Protein AF-A0A7J6RM55-F1 (afdb_monomer_lite)

Secondary structure (DSSP, 8-state):
-HHHHHHHHHHHHHHHHHHHTT--PPP-GGGEEEEEEE--SSS----EEEEPEEETTEEE-GGGSSS---SEEEEEEEE--TT-SSPEEEEEEEESS-GGG-HHHHHHHHHHHHHHHHHT--EEEEE------S--------TTHHHHHHHHHHHHHHS-EEEEE-TTEEEHHHHHHHHHSS-EEE-S-TT-EEE---SS--S--

Organism: Perkinsus olseni (NCBI:txid32597)

Radius of gyration: 17.34 Å; chains: 1; bounding box: 46×38×48 Å

pLDDT: mean 75.82, std 16.75, range [30.86, 96.75]

Sequence (205 aa):
MEEVNRALLALRAAVAAQWHKGAEKSFDESYLMVEELSFPTTTSNEVLSKRVQYTEGSYILANQTSSPFSGLALFQVTARLPKTVEPVSFYMSMESRSLDTSRTRQINLCQLLQRAHERKIPFINVVLGSSVIGPQRTRRSSGITAPFLAAATDAAKCVPTMSLIAGTGARGSNALLCGALRRVVLLDAPGCTYSVESSSRIAEG

Structure (mmCIF, N/CA/C/O backbone):
data_AF-A0A7J6RM55-F1
#
_entry.id   AF-A0A7J6RM55-F1
#
loop_
_atom_site.group_PDB
_atom_site.id
_atom_site.type_symbol
_atom_site.label_atom_id
_atom_site.label_alt_id
_atom_site.label_comp_id
_atom_site.label_asym_id
_atom_site.label_entity_id
_atom_site.label_seq_id
_atom_site.pdbx_PDB_ins_code
_atom_site.Cartn_x
_atom_site.Cartn_y
_atom_site.Cartn_z
_atom_site.occupancy
_atom_site.B_iso_or_equiv
_atom_site.auth_seq_id
_atom_site.auth_comp_id
_atom_site.auth_asym_id
_atom_site.auth_atom_id
_atom_site.pdbx_PDB_model_num
ATOM 1 N N . MET A 1 1 ? -2.284 13.025 -6.190 1.00 66.88 1 MET A N 1
ATOM 2 C CA . MET A 1 1 ? -2.650 13.554 -4.857 1.00 66.88 1 MET A CA 1
ATOM 3 C C . MET A 1 1 ? -4.077 13.193 -4.512 1.00 66.88 1 MET A C 1
ATOM 5 O O . MET A 1 1 ? -4.278 12.542 -3.500 1.00 66.88 1 MET A O 1
ATOM 9 N N . GLU A 1 2 ? -5.041 13.529 -5.368 1.00 77.50 2 GLU A N 1
ATOM 10 C CA . GLU A 1 2 ? -6.451 13.202 -5.133 1.00 77.50 2 GLU A CA 1
ATOM 11 C C . GLU A 1 2 ? -6.706 11.696 -4.945 1.00 77.50 2 GLU A C 1
ATOM 13 O O . GLU A 1 2 ? -7.375 11.314 -3.996 1.00 77.50 2 GLU A O 1
ATOM 18 N N . GLU A 1 3 ? -6.107 10.832 -5.773 1.00 77.62 3 GLU A N 1
ATOM 19 C CA . GLU A 1 3 ? -6.289 9.373 -5.668 1.00 77.62 3 GLU A CA 1
ATOM 20 C C . GLU A 1 3 ? -5.722 8.790 -4.364 1.00 77.62 3 GLU A C 1
ATOM 22 O O . GLU A 1 3 ? -6.358 7.950 -3.736 1.00 77.62 3 GLU A O 1
ATOM 27 N N . VAL A 1 4 ? -4.553 9.276 -3.924 1.00 83.06 4 VAL A N 1
ATOM 28 C CA . VAL A 1 4 ? -3.942 8.888 -2.641 1.00 83.06 4 VAL A CA 1
ATOM 29 C C . VAL A 1 4 ? -4.840 9.323 -1.484 1.00 83.06 4 VAL A C 1
ATOM 31 O O . VAL A 1 4 ? -5.146 8.519 -0.609 1.00 83.06 4 VAL A O 1
ATOM 34 N N . ASN A 1 5 ? -5.324 10.569 -1.507 1.00 84.75 5 ASN A N 1
ATOM 35 C CA . ASN A 1 5 ? -6.265 11.066 -0.505 1.00 84.75 5 ASN A CA 1
ATOM 36 C C . ASN A 1 5 ? -7.554 10.232 -0.489 1.00 84.75 5 ASN A C 1
ATOM 38 O O . ASN A 1 5 ? -7.994 9.795 0.568 1.00 84.75 5 ASN A O 1
ATOM 42 N N . ARG A 1 6 ? -8.123 9.937 -1.662 1.00 82.25 6 ARG A N 1
ATOM 43 C CA . ARG A 1 6 ? -9.331 9.117 -1.808 1.00 82.25 6 ARG A CA 1
ATOM 44 C C . ARG A 1 6 ? -9.134 7.708 -1.247 1.00 82.25 6 ARG A C 1
ATOM 46 O O . ARG A 1 6 ? -10.008 7.215 -0.542 1.00 82.25 6 ARG A O 1
ATOM 53 N N . ALA A 1 7 ? -7.987 7.083 -1.506 1.00 84.44 7 ALA A N 1
ATOM 54 C CA . ALA A 1 7 ? -7.654 5.772 -0.958 1.00 84.44 7 ALA A CA 1
ATOM 55 C C . ALA A 1 7 ? -7.507 5.805 0.574 1.00 84.44 7 ALA A C 1
ATOM 57 O O . ALA A 1 7 ? -8.036 4.929 1.259 1.00 84.44 7 ALA A O 1
ATOM 58 N N . LEU A 1 8 ? -6.857 6.833 1.132 1.00 88.62 8 LEU A N 1
ATOM 59 C CA . LEU A 1 8 ? -6.756 7.014 2.585 1.00 88.62 8 LEU A CA 1
ATOM 60 C C . LEU A 1 8 ? -8.124 7.278 3.234 1.00 88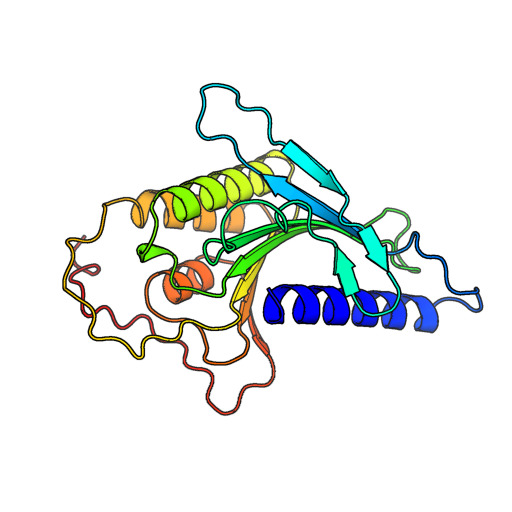.62 8 LEU A C 1
ATOM 62 O O . LEU A 1 8 ? -8.408 6.735 4.301 1.00 88.62 8 LEU A O 1
ATOM 66 N N . LEU A 1 9 ? -8.995 8.057 2.588 1.00 89.06 9 LEU A N 1
ATOM 67 C CA . LEU A 1 9 ? -10.374 8.276 3.039 1.00 89.06 9 LEU A CA 1
ATOM 68 C C . LEU A 1 9 ? -11.190 6.982 3.011 1.00 89.06 9 LEU A C 1
ATOM 70 O O . LEU A 1 9 ? -11.900 6.693 3.973 1.00 89.06 9 LEU A O 1
ATOM 74 N N . ALA A 1 10 ? -11.055 6.175 1.957 1.00 87.88 10 ALA A N 1
ATOM 75 C CA . ALA A 1 10 ? -11.707 4.872 1.867 1.00 87.88 10 ALA A CA 1
ATOM 76 C C . ALA A 1 10 ? -11.224 3.921 2.974 1.00 87.88 10 ALA A C 1
ATOM 78 O O . ALA A 1 10 ? -12.038 3.256 3.614 1.00 87.88 10 ALA A O 1
ATOM 79 N N . LEU A 1 11 ? -9.919 3.907 3.263 1.00 89.50 11 LEU A N 1
ATOM 80 C CA . LEU A 1 11 ? -9.353 3.150 4.379 1.00 89.50 11 LEU A CA 1
ATOM 81 C C . LEU A 1 11 ? -9.916 3.628 5.724 1.00 89.50 11 LEU A C 1
ATOM 83 O O . LEU A 1 11 ? -10.350 2.807 6.533 1.00 89.50 11 LEU A O 1
ATOM 87 N N . ARG A 1 12 ? -9.963 4.945 5.953 1.00 88.50 12 ARG A N 1
ATOM 88 C CA . ARG A 1 12 ? -10.555 5.535 7.163 1.00 88.50 12 ARG A CA 1
ATOM 89 C C . ARG A 1 12 ? -12.014 5.124 7.328 1.00 88.50 12 ARG A C 1
ATOM 91 O O . ARG A 1 12 ? -12.383 4.651 8.399 1.00 88.50 12 ARG A O 1
ATOM 98 N N . ALA A 1 13 ? -12.815 5.243 6.273 1.00 87.50 13 ALA A N 1
ATOM 99 C CA . ALA A 1 13 ? -14.220 4.852 6.274 1.00 87.50 13 ALA A CA 1
ATOM 100 C C . ALA A 1 13 ? -14.401 3.349 6.539 1.00 87.50 13 ALA A C 1
ATOM 102 O O . ALA A 1 13 ? -15.275 2.962 7.313 1.00 87.50 13 ALA A O 1
ATOM 103 N N . ALA A 1 14 ? -13.551 2.496 5.960 1.00 87.62 14 ALA A N 1
ATOM 104 C CA . ALA A 1 14 ? -13.589 1.056 6.194 1.00 87.62 14 ALA A CA 1
ATOM 105 C C . ALA A 1 14 ? -13.271 0.702 7.656 1.00 87.62 14 ALA A C 1
ATOM 107 O O . ALA A 1 14 ? -13.984 -0.101 8.260 1.00 87.62 14 ALA A O 1
ATOM 108 N N . VAL A 1 15 ? -12.246 1.324 8.249 1.00 87.94 15 VAL A N 1
ATOM 109 C CA . VAL A 1 15 ? -11.903 1.125 9.667 1.00 87.94 15 VAL A CA 1
ATOM 110 C C . VAL A 1 15 ? -13.017 1.655 10.572 1.00 87.94 15 VAL A C 1
ATOM 112 O O . VAL A 1 15 ? -13.430 0.950 11.491 1.00 87.94 15 VAL A O 1
ATOM 115 N N . ALA A 1 16 ? -13.578 2.829 10.271 1.00 83.75 16 ALA A N 1
ATOM 116 C CA . ALA A 1 16 ? -14.723 3.381 10.996 1.00 83.75 16 ALA A CA 1
ATOM 117 C C . ALA A 1 16 ? -15.945 2.449 10.934 1.00 83.75 16 ALA A C 1
ATOM 119 O O . ALA A 1 16 ? -16.579 2.187 11.952 1.00 83.75 16 ALA A O 1
ATOM 120 N N . ALA A 1 17 ? -16.247 1.870 9.768 1.00 84.06 17 ALA A N 1
ATOM 121 C CA . ALA A 1 17 ? -17.344 0.916 9.615 1.00 84.06 17 ALA A CA 1
ATOM 122 C C . ALA A 1 17 ? -17.131 -0.359 10.449 1.00 84.06 17 ALA A C 1
ATOM 124 O O . ALA A 1 17 ? -18.087 -0.893 11.013 1.00 84.06 17 ALA A O 1
ATOM 125 N N . GLN A 1 18 ? -15.890 -0.845 10.564 1.00 83.00 18 GLN A N 1
ATOM 126 C CA . GLN A 1 18 ? -15.566 -1.946 11.480 1.00 83.00 18 GLN A CA 1
ATOM 127 C C . GLN A 1 18 ? -15.696 -1.521 12.946 1.00 83.00 18 GLN A C 1
ATOM 129 O O . GLN A 1 18 ? -16.107 -2.332 13.774 1.00 83.00 18 GLN A O 1
ATOM 134 N N . TRP A 1 19 ? -15.392 -0.259 13.256 1.00 77.06 19 TRP A N 1
ATOM 135 C CA . TRP A 1 19 ? -15.532 0.300 14.595 1.00 77.06 19 TRP A CA 1
ATOM 136 C C . TRP A 1 19 ? -16.995 0.368 15.049 1.00 77.06 19 TRP A C 1
ATOM 138 O O . TRP A 1 19 ? -17.352 -0.175 16.096 1.00 77.06 19 TRP A O 1
ATOM 148 N N . HIS A 1 20 ? -17.867 0.932 14.212 1.00 72.38 20 HIS A N 1
ATOM 149 C CA . HIS A 1 20 ? -19.297 1.083 14.497 1.00 72.38 20 HIS A CA 1
ATOM 150 C C . HIS A 1 20 ? -20.053 -0.246 14.593 1.00 72.38 20 HIS A C 1
ATOM 152 O O . HIS A 1 20 ? -21.015 -0.348 15.346 1.00 72.38 20 HIS A O 1
ATOM 158 N N . LYS A 1 21 ? -19.608 -1.296 13.890 1.00 70.00 21 LYS A N 1
ATOM 159 C CA . LYS A 1 21 ? -20.200 -2.641 1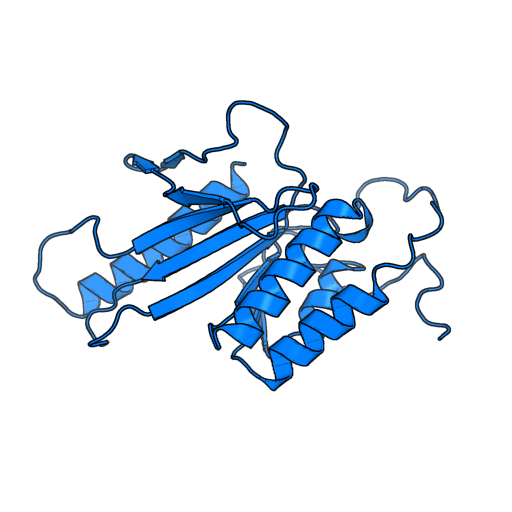4.023 1.00 70.00 21 LYS A CA 1
ATOM 160 C C . LYS A 1 21 ? -19.957 -3.285 15.392 1.00 70.00 21 LYS A C 1
ATOM 162 O O . LYS A 1 21 ? -20.612 -4.275 15.702 1.00 70.00 21 LYS A O 1
ATOM 167 N N . GLY A 1 22 ? -18.984 -2.792 16.163 1.00 60.66 22 GLY A N 1
ATOM 168 C CA . GLY A 1 22 ? -18.552 -3.405 17.420 1.00 60.66 22 GLY A CA 1
ATOM 169 C C . GLY A 1 22 ? -18.796 -2.578 18.683 1.00 60.66 22 GLY A C 1
ATOM 170 O O . GLY A 1 22 ? -18.636 -3.130 19.767 1.00 60.66 22 GLY A O 1
ATOM 171 N N . ALA A 1 23 ? -19.149 -1.293 18.584 1.00 56.03 23 ALA A N 1
ATOM 172 C CA . ALA A 1 23 ? -19.261 -0.415 19.748 1.00 56.03 23 ALA A CA 1
ATOM 173 C C . ALA A 1 23 ? -20.396 0.616 19.616 1.00 56.03 23 ALA A C 1
ATOM 175 O O . ALA A 1 23 ? -20.431 1.378 18.654 1.00 56.03 23 ALA A O 1
ATOM 176 N N . GLU A 1 24 ? -21.232 0.737 20.654 1.00 52.81 24 GLU A N 1
ATOM 177 C CA . GLU A 1 24 ? -22.113 1.894 20.920 1.00 52.81 24 GLU A CA 1
ATOM 178 C C . GLU A 1 24 ? -21.316 3.132 21.393 1.00 52.81 24 GLU A C 1
ATOM 180 O O . GLU A 1 24 ? -21.764 3.901 22.240 1.00 52.81 24 GLU A O 1
ATOM 185 N N . LYS A 1 25 ? -20.076 3.316 20.923 1.00 53.97 25 LYS A N 1
ATOM 186 C CA . LYS A 1 25 ? -19.238 4.455 21.327 1.00 53.97 25 LYS A CA 1
ATOM 187 C C . LYS A 1 25 ? -19.207 5.516 20.237 1.00 53.97 25 LYS A C 1
ATOM 189 O O . LYS A 1 25 ? -19.177 5.205 19.046 1.00 53.97 25 LYS A O 1
ATOM 194 N N . SER A 1 26 ? -19.200 6.772 20.680 1.00 54.38 26 SER A N 1
ATOM 195 C CA . SER A 1 26 ? -19.027 7.953 19.842 1.00 54.38 26 SER A CA 1
ATOM 196 C C . SER A 1 26 ? -17.725 7.886 19.035 1.00 54.38 26 SER A C 1
ATOM 198 O O . SER A 1 26 ? -16.761 7.216 19.407 1.00 54.38 26 SER A O 1
ATOM 200 N N . PHE A 1 27 ? -17.729 8.570 17.893 1.00 53.22 27 PHE A N 1
ATOM 201 C CA . PHE A 1 27 ? -16.594 8.677 16.983 1.00 53.22 27 PHE A CA 1
ATOM 202 C C . PHE A 1 27 ? -15.374 9.284 17.701 1.00 53.22 27 PHE A C 1
ATOM 204 O O . PHE A 1 27 ? -15.460 10.393 18.221 1.00 53.22 27 PHE A O 1
ATOM 211 N N . ASP A 1 28 ? -14.248 8.566 17.717 1.00 61.16 28 ASP A N 1
ATOM 212 C CA . ASP A 1 28 ? -12.962 9.045 18.242 1.00 61.16 28 ASP A CA 1
ATOM 213 C C . ASP A 1 28 ? -11.934 9.047 17.105 1.00 61.16 28 ASP A C 1
ATOM 215 O O . ASP A 1 28 ? -11.692 8.022 16.476 1.00 61.16 28 ASP A O 1
ATOM 219 N N . GLU A 1 29 ? -11.295 10.182 16.834 1.00 58.06 29 GLU A N 1
ATOM 220 C CA . GLU A 1 29 ? -10.267 10.307 15.794 1.00 58.06 29 GLU A CA 1
ATOM 221 C C . GLU A 1 29 ? -9.043 9.396 16.014 1.00 58.06 29 GLU A C 1
ATOM 223 O O . GLU A 1 29 ? -8.223 9.237 15.103 1.00 58.06 29 GLU A O 1
ATOM 228 N N . SER A 1 30 ? -8.926 8.764 17.188 1.00 68.44 30 SER A N 1
ATOM 229 C CA . SER A 1 30 ? -7.829 7.873 17.568 1.00 68.44 30 SER A CA 1
ATOM 230 C C . SER A 1 30 ? -7.828 6.481 16.909 1.00 68.44 30 SER A C 1
ATOM 232 O O . SER A 1 30 ? -6.847 5.750 17.079 1.00 68.44 30 SER A O 1
ATOM 234 N N . TYR A 1 31 ? -8.860 6.082 16.145 1.00 81.38 31 TYR A N 1
ATOM 235 C CA . TYR A 1 31 ? -8.921 4.719 15.579 1.00 81.38 31 TYR A CA 1
ATOM 236 C C . TYR A 1 31 ? -7.998 4.479 14.378 1.00 81.38 31 TYR A C 1
ATOM 238 O O . TYR A 1 31 ? -7.697 3.326 14.075 1.00 81.38 31 TYR A O 1
ATOM 246 N N . LEU A 1 32 ? -7.549 5.522 13.675 1.00 88.69 32 LEU A N 1
ATOM 247 C CA . LEU A 1 32 ? -6.634 5.380 12.541 1.00 88.69 32 LEU A CA 1
ATOM 248 C C . LEU A 1 32 ? -5.553 6.452 12.586 1.00 88.69 32 LEU A C 1
ATOM 250 O O . LEU A 1 32 ? -5.824 7.640 12.406 1.00 88.69 32 LEU A O 1
ATOM 254 N N . MET A 1 33 ? -4.315 6.008 12.755 1.00 91.19 33 MET A N 1
ATOM 255 C CA . MET A 1 33 ? -3.126 6.828 12.609 1.00 91.19 33 MET A CA 1
ATOM 256 C C . MET A 1 33 ? -2.433 6.473 11.297 1.00 91.19 33 MET A C 1
ATOM 258 O O . MET A 1 33 ? -2.198 5.302 11.007 1.00 91.19 33 MET A O 1
ATOM 262 N N . VAL A 1 34 ? -2.113 7.497 10.510 1.00 91.75 34 VAL A N 1
ATOM 263 C CA . VAL A 1 34 ? -1.354 7.367 9.266 1.00 91.75 34 VAL A CA 1
ATOM 264 C C . VAL A 1 34 ? -0.116 8.235 9.396 1.00 91.75 34 VAL A C 1
ATOM 266 O O . VAL A 1 34 ? -0.212 9.427 9.692 1.00 9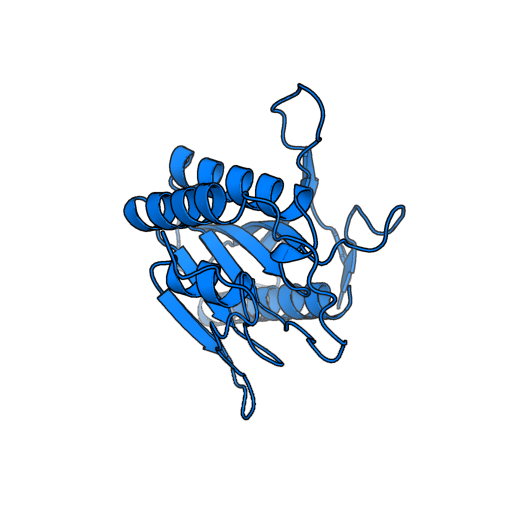1.75 34 VAL A O 1
ATOM 269 N N . GLU A 1 35 ? 1.041 7.638 9.177 1.00 92.12 35 GLU A N 1
ATOM 270 C CA . GLU A 1 35 ? 2.321 8.323 9.123 1.00 92.12 35 GLU A CA 1
ATOM 271 C C . GLU A 1 35 ? 2.884 8.211 7.712 1.00 92.12 35 GLU A C 1
ATOM 273 O O . GLU A 1 35 ? 3.004 7.113 7.173 1.00 92.12 35 GLU A O 1
ATOM 278 N N . GLU A 1 36 ? 3.216 9.344 7.103 1.00 90.62 36 GLU A N 1
ATOM 279 C CA . GLU A 1 36 ? 3.935 9.397 5.836 1.00 90.62 36 GLU A CA 1
ATOM 280 C C . GLU A 1 36 ? 5.420 9.143 6.098 1.00 90.62 36 GLU A C 1
ATOM 282 O O . GLU A 1 36 ? 6.035 9.786 6.954 1.00 90.62 36 GLU A O 1
ATOM 287 N N . LEU A 1 37 ? 5.988 8.195 5.356 1.00 90.00 37 LEU A N 1
ATOM 288 C CA . LEU A 1 37 ? 7.382 7.793 5.470 1.00 90.00 37 LEU A CA 1
ATOM 289 C C . LEU A 1 37 ? 8.192 8.409 4.334 1.00 90.00 37 LEU A C 1
ATOM 291 O O . LEU A 1 37 ? 7.842 8.289 3.159 1.00 90.00 37 LEU A O 1
ATOM 295 N N . SER A 1 38 ? 9.313 9.028 4.683 1.00 84.50 38 SER A N 1
ATOM 296 C CA . SER A 1 38 ? 10.292 9.551 3.736 1.00 84.50 38 SER A CA 1
ATOM 297 C C . SER A 1 38 ? 11.661 8.943 4.012 1.00 84.50 38 SER A C 1
ATOM 299 O O . SER A 1 38 ? 12.140 8.918 5.145 1.00 84.50 38 SER A O 1
ATOM 301 N N . PHE A 1 39 ? 12.289 8.449 2.949 1.00 79.38 39 PHE A N 1
ATOM 302 C CA . PHE A 1 39 ? 13.603 7.825 2.993 1.00 79.38 39 PHE A CA 1
ATOM 303 C C . PHE A 1 39 ? 14.611 8.822 2.415 1.00 79.38 39 PHE A C 1
ATOM 305 O O . PHE A 1 39 ? 14.598 9.052 1.199 1.00 79.38 39 PHE A O 1
ATOM 312 N N . PRO A 1 40 ? 15.420 9.491 3.254 1.00 67.00 40 PRO A N 1
ATOM 313 C CA . PRO A 1 40 ? 16.450 10.385 2.753 1.00 67.00 40 PRO A CA 1
ATOM 314 C C . PRO A 1 40 ? 17.455 9.593 1.909 1.00 67.00 40 PRO A C 1
ATOM 316 O O . PRO A 1 40 ? 17.816 8.464 2.225 1.00 67.00 40 PRO A O 1
ATOM 319 N N . THR A 1 41 ? 17.911 10.188 0.808 1.00 61.12 41 THR A N 1
ATOM 320 C CA . THR A 1 41 ? 18.912 9.580 -0.085 1.00 61.12 41 THR A CA 1
ATOM 321 C C . THR A 1 41 ? 20.346 9.739 0.430 1.00 61.12 41 THR A C 1
ATOM 323 O O . THR A 1 41 ? 21.287 9.334 -0.248 1.00 61.12 41 THR A O 1
ATOM 326 N N . THR A 1 42 ? 20.529 10.393 1.578 1.00 53.66 42 THR A N 1
ATOM 327 C CA . THR A 1 42 ? 21.828 10.615 2.221 1.00 53.66 42 THR A CA 1
ATOM 328 C C . THR A 1 42 ? 22.143 9.487 3.204 1.00 53.66 42 THR A C 1
ATOM 330 O O . THR A 1 42 ? 21.269 8.726 3.593 1.00 53.66 42 THR A O 1
ATOM 333 N N . THR A 1 43 ? 23.407 9.371 3.606 1.00 52.06 43 THR A N 1
ATOM 334 C CA . THR A 1 43 ? 24.011 8.326 4.461 1.00 52.06 43 THR A CA 1
ATOM 335 C C . THR A 1 43 ? 23.345 8.064 5.822 1.00 52.06 43 THR A C 1
ATOM 337 O O . THR A 1 43 ? 23.796 7.178 6.547 1.00 52.06 43 THR A O 1
ATOM 340 N N . SER A 1 44 ? 22.290 8.793 6.188 1.00 54.88 44 SER A N 1
ATOM 341 C CA . SER A 1 44 ? 21.493 8.495 7.375 1.00 54.88 44 SER A CA 1
ATOM 342 C C . SER A 1 44 ? 20.434 7.439 7.049 1.00 54.88 44 SER A C 1
ATOM 344 O O . SER A 1 44 ? 19.558 7.660 6.219 1.00 54.88 44 SER A O 1
ATOM 346 N N . ASN A 1 45 ? 20.481 6.300 7.745 1.00 57.88 45 ASN A N 1
ATOM 347 C CA . ASN A 1 45 ? 19.438 5.265 7.692 1.00 57.88 45 ASN A CA 1
ATOM 348 C C . ASN A 1 45 ? 18.171 5.648 8.489 1.00 57.88 45 ASN A C 1
ATOM 350 O O . ASN A 1 45 ? 17.261 4.825 8.657 1.00 57.88 45 ASN A O 1
ATOM 354 N N . GLU A 1 46 ? 18.099 6.874 9.016 1.00 66.50 46 GLU A N 1
ATOM 355 C CA . GLU A 1 46 ? 16.920 7.358 9.723 1.00 66.50 46 GLU A CA 1
ATOM 356 C C . GLU A 1 46 ? 15.791 7.652 8.733 1.00 66.50 46 GLU A C 1
ATOM 358 O O . GLU A 1 46 ? 15.870 8.534 7.881 1.00 66.50 46 GLU A O 1
ATOM 363 N N . VAL A 1 47 ? 14.707 6.888 8.857 1.00 78.69 47 VAL A N 1
ATOM 364 C CA . VAL A 1 47 ? 13.474 7.153 8.117 1.00 78.69 47 VAL A CA 1
ATOM 365 C C . VAL A 1 47 ? 12.727 8.261 8.819 1.00 78.69 47 VAL A C 1
ATOM 367 O O . VAL A 1 47 ? 12.377 8.138 9.995 1.00 78.69 47 VAL A O 1
ATOM 370 N N . LEU A 1 48 ? 12.446 9.314 8.065 1.00 82.88 48 LEU A N 1
ATOM 371 C CA . LEU A 1 48 ? 11.607 10.402 8.522 1.00 82.88 48 LEU A CA 1
ATOM 372 C C . LEU A 1 48 ? 10.159 9.918 8.499 1.00 82.88 48 LEU A C 1
ATOM 374 O O . LEU A 1 48 ? 9.653 9.498 7.459 1.00 82.88 48 LEU A O 1
ATOM 378 N N . SER A 1 49 ? 9.509 9.967 9.656 1.00 87.06 49 SER A N 1
ATOM 379 C CA . SER A 1 49 ? 8.087 9.676 9.811 1.00 87.06 49 SER A CA 1
ATOM 380 C C . SER A 1 49 ? 7.370 10.962 10.185 1.00 87.06 49 SER A C 1
ATOM 382 O O . SER A 1 49 ? 7.776 11.643 11.131 1.00 87.06 49 SER A O 1
ATOM 384 N N . LYS A 1 50 ? 6.314 11.319 9.454 1.00 88.25 50 LYS A N 1
ATOM 385 C CA . LYS A 1 50 ? 5.459 12.454 9.807 1.00 88.25 50 LYS A CA 1
ATOM 386 C C . LYS A 1 50 ? 4.003 12.031 9.811 1.00 88.25 50 LYS A C 1
ATOM 388 O O . LYS A 1 50 ? 3.472 11.569 8.805 1.00 88.25 50 LYS A O 1
ATOM 393 N N . ARG A 1 51 ? 3.338 12.235 10.949 1.00 88.00 51 ARG A N 1
ATOM 394 C CA . ARG A 1 51 ? 1.904 11.978 11.084 1.00 88.00 51 ARG A CA 1
ATOM 395 C C . ARG A 1 51 ? 1.122 12.845 10.097 1.00 88.00 51 ARG A C 1
ATOM 397 O O . ARG A 1 51 ? 1.273 14.067 10.081 1.00 88.00 51 ARG A O 1
ATOM 404 N N . VAL A 1 52 ? 0.283 12.199 9.297 1.00 86.44 52 VAL A N 1
ATOM 405 C CA . VAL A 1 52 ? -0.625 12.858 8.360 1.00 86.44 52 VAL A CA 1
ATOM 406 C C . VAL A 1 52 ? -1.803 13.412 9.154 1.00 86.44 52 VAL A C 1
ATOM 408 O O . VAL A 1 52 ? -2.426 12.691 9.938 1.00 86.44 52 VAL A O 1
ATOM 411 N N . GLN A 1 53 ? -2.097 14.699 8.977 1.00 85.19 53 GLN A N 1
ATOM 412 C CA . GLN A 1 53 ? -3.243 15.328 9.629 1.00 85.19 53 GLN A CA 1
ATOM 413 C C . GLN A 1 53 ? -4.512 15.025 8.835 1.00 85.19 53 GLN A C 1
ATOM 415 O O . GLN A 1 53 ? -4.491 15.030 7.607 1.00 85.19 53 GLN A O 1
ATOM 420 N N . TYR A 1 54 ? -5.606 14.754 9.537 1.00 82.44 54 TYR A N 1
ATOM 421 C CA . TYR A 1 54 ? -6.929 14.605 8.943 1.00 82.44 54 TYR A CA 1
ATOM 422 C C . TYR A 1 54 ? -7.767 15.823 9.321 1.00 82.44 54 TYR A C 1
ATOM 424 O O . TYR A 1 54 ? -7.832 16.180 10.494 1.00 82.44 54 TYR A O 1
ATOM 432 N N . THR A 1 55 ? -8.402 16.438 8.334 1.00 79.88 55 THR A N 1
ATOM 433 C CA . THR A 1 55 ? -9.436 17.461 8.508 1.00 79.88 55 THR A CA 1
ATOM 434 C C . THR A 1 55 ? -10.668 16.972 7.765 1.00 79.88 55 THR A C 1
ATOM 436 O O . THR A 1 55 ? -10.522 16.453 6.667 1.00 79.88 55 THR A O 1
ATOM 439 N N . GLU A 1 56 ? -11.859 17.059 8.362 1.00 76.75 56 GLU A N 1
ATOM 440 C CA . GLU A 1 56 ? -13.106 16.441 7.869 1.00 76.75 56 GLU A CA 1
ATOM 441 C C . GLU A 1 56 ? -13.214 16.355 6.330 1.00 76.75 56 GLU A C 1
ATOM 443 O O . GLU A 1 56 ? -13.473 17.341 5.644 1.00 76.75 56 GLU A O 1
ATOM 448 N N . GLY A 1 57 ? -12.981 15.152 5.783 1.00 76.94 57 GLY A N 1
ATOM 449 C CA . GLY A 1 57 ? -13.023 14.875 4.342 1.00 76.94 57 GLY A CA 1
ATOM 450 C C . GLY A 1 57 ? -11.684 14.927 3.590 1.00 76.94 57 GLY A C 1
ATOM 451 O O . GLY A 1 57 ? -11.678 14.743 2.374 1.00 76.94 57 GLY A O 1
ATOM 452 N N . SER A 1 58 ? -10.545 15.139 4.256 1.00 81.31 58 SER A N 1
ATOM 453 C CA . SER A 1 58 ? -9.235 15.224 3.600 1.00 81.31 58 SER A CA 1
ATOM 454 C C . SER A 1 58 ? -8.050 14.918 4.522 1.00 81.31 58 SER A C 1
ATOM 456 O O . SER A 1 58 ? -8.068 15.176 5.723 1.00 81.31 58 SER A O 1
ATOM 458 N N . TYR A 1 59 ? -6.977 14.393 3.937 1.00 82.12 59 TYR A N 1
ATOM 459 C CA . TYR A 1 59 ? -5.676 14.241 4.570 1.00 82.12 59 TYR A CA 1
ATOM 460 C C . TYR A 1 59 ? -4.700 15.321 4.082 1.00 82.12 59 TYR A C 1
ATOM 462 O O . TYR A 1 59 ? -4.458 15.483 2.882 1.00 82.12 59 TYR A O 1
ATOM 470 N N . ILE A 1 60 ? -4.080 16.029 5.027 1.00 80.75 60 ILE A N 1
ATOM 471 C CA . ILE A 1 60 ? -3.008 16.995 4.777 1.00 80.75 60 ILE A CA 1
ATOM 472 C C . ILE A 1 60 ? -1.672 16.252 4.851 1.00 80.75 60 ILE A C 1
ATOM 474 O O . ILE A 1 60 ? -1.157 15.942 5.928 1.00 80.75 60 ILE A O 1
ATOM 478 N N . LEU A 1 61 ? -1.129 15.942 3.674 1.00 74.94 61 LEU A N 1
ATOM 479 C CA . LEU A 1 61 ? 0.151 15.253 3.505 1.00 74.94 61 LEU A CA 1
ATOM 480 C C . LEU A 1 61 ? 1.316 16.230 3.699 1.00 74.94 61 LEU A C 1
ATOM 482 O O . LEU A 1 61 ? 1.250 17.388 3.284 1.00 74.94 61 LEU A O 1
ATOM 486 N N . ALA A 1 62 ? 2.399 15.765 4.319 1.00 64.75 62 ALA A N 1
ATOM 487 C CA . ALA A 1 62 ? 3.529 16.616 4.681 1.00 64.75 62 ALA A CA 1
ATOM 488 C C . ALA A 1 62 ? 4.244 17.198 3.457 1.00 64.75 62 ALA A C 1
ATOM 490 O O . ALA A 1 62 ? 4.754 18.315 3.520 1.00 64.75 62 ALA A O 1
ATOM 491 N N . ASN A 1 63 ? 4.243 16.449 2.356 1.00 59.31 63 ASN A N 1
ATOM 492 C CA . ASN A 1 63 ? 4.896 16.797 1.099 1.00 59.31 63 ASN A CA 1
ATOM 493 C C . ASN A 1 63 ? 4.021 17.652 0.158 1.00 59.31 63 ASN A C 1
ATOM 495 O O . ASN A 1 63 ? 4.222 17.643 -1.053 1.00 59.31 63 ASN A O 1
ATOM 499 N N . GLN A 1 64 ? 3.040 18.405 0.676 1.00 50.16 64 GLN A N 1
ATOM 500 C CA . GLN A 1 64 ? 2.254 19.337 -0.149 1.00 50.16 64 GLN A CA 1
ATOM 501 C C . GLN A 1 64 ? 3.067 20.543 -0.661 1.00 50.16 64 GLN A C 1
ATOM 503 O O . GLN A 1 64 ? 2.667 21.158 -1.647 1.00 50.16 64 GLN A O 1
ATOM 508 N N . THR A 1 65 ? 4.193 20.890 -0.025 1.00 37.66 65 THR A N 1
ATOM 509 C CA . THR A 1 65 ? 4.877 22.179 -0.243 1.00 37.66 65 THR A CA 1
ATOM 510 C C . THR A 1 65 ? 6.151 22.132 -1.089 1.00 37.66 65 THR A C 1
ATOM 512 O O . THR A 1 65 ? 6.623 23.188 -1.504 1.00 37.66 65 THR A O 1
ATOM 515 N N . SER A 1 66 ? 6.696 20.964 -1.438 1.00 35.53 66 SER A N 1
ATOM 516 C CA . SER A 1 66 ? 7.802 20.888 -2.401 1.00 35.53 66 SER A CA 1
ATOM 517 C C . SER A 1 66 ? 7.875 19.524 -3.090 1.00 35.53 66 SER A C 1
ATOM 519 O O . SER A 1 66 ? 8.014 18.482 -2.461 1.00 35.53 66 SER A O 1
ATOM 521 N N . SER A 1 67 ? 7.839 19.568 -4.424 1.00 38.75 67 SER A N 1
ATOM 522 C CA . SER A 1 67 ? 7.861 18.448 -5.374 1.00 38.75 67 SER A CA 1
ATOM 523 C C . SER A 1 67 ? 6.512 17.742 -5.602 1.00 38.75 67 SER A C 1
ATOM 525 O O . SER A 1 67 ? 5.909 17.221 -4.664 1.00 38.75 67 SER A O 1
ATOM 527 N N . PRO A 1 68 ? 6.024 17.665 -6.860 1.00 43.34 68 PRO A N 1
ATOM 528 C CA . PRO A 1 68 ? 4.884 16.827 -7.184 1.00 43.34 68 PRO A CA 1
ATOM 529 C C . PRO A 1 68 ? 5.230 15.390 -6.809 1.00 43.34 68 PRO A C 1
ATOM 531 O O . PRO A 1 68 ? 6.218 14.822 -7.277 1.00 43.34 68 PRO A O 1
ATOM 534 N N . PHE A 1 69 ? 4.393 14.823 -5.951 1.00 52.12 69 PHE A N 1
ATOM 535 C CA . PHE A 1 69 ? 4.396 13.426 -5.562 1.00 52.12 69 PHE A CA 1
ATOM 536 C C . PHE A 1 69 ? 4.850 12.531 -6.727 1.00 52.12 69 PHE A C 1
ATOM 538 O O . PHE A 1 69 ? 4.193 12.467 -7.768 1.00 52.12 69 PHE A O 1
ATOM 545 N N . SER A 1 70 ? 5.995 11.858 -6.569 1.00 61.53 70 SER A N 1
ATOM 546 C CA . SER A 1 70 ? 6.704 11.154 -7.654 1.00 61.53 70 SER A CA 1
ATOM 547 C C . SER A 1 70 ? 5.946 9.941 -8.231 1.00 61.53 70 SER A C 1
ATOM 549 O O . SER A 1 70 ? 6.452 9.229 -9.098 1.00 61.53 70 SER A O 1
ATOM 551 N N . GLY A 1 71 ? 4.713 9.698 -7.783 1.00 78.12 71 GLY A N 1
ATOM 552 C CA . GLY A 1 71 ? 3.878 8.554 -8.140 1.00 78.12 71 GLY A CA 1
ATOM 553 C C . GLY A 1 71 ? 4.022 7.349 -7.206 1.00 78.12 71 GLY A C 1
ATOM 554 O O . GLY A 1 71 ? 3.496 6.296 -7.543 1.00 78.12 71 GLY A O 1
ATOM 555 N N . LEU A 1 72 ? 4.722 7.498 -6.072 1.00 85.31 72 LEU A N 1
ATOM 556 C CA . LEU A 1 72 ? 4.808 6.515 -4.983 1.00 85.31 72 LEU A CA 1
ATOM 557 C C . LEU A 1 72 ? 4.618 7.216 -3.633 1.00 85.31 72 LEU A C 1
ATOM 559 O O . LEU A 1 72 ? 5.358 8.155 -3.338 1.00 85.31 72 LEU A O 1
ATOM 563 N N . ALA A 1 73 ? 3.661 6.745 -2.831 1.00 88.88 73 ALA A N 1
ATOM 564 C CA . ALA A 1 73 ? 3.400 7.174 -1.454 1.00 88.88 73 ALA A CA 1
ATOM 565 C C . ALA A 1 73 ? 3.704 6.039 -0.499 1.00 88.88 73 ALA A C 1
ATOM 567 O O . ALA A 1 73 ? 3.276 4.920 -0.760 1.00 88.88 73 ALA A O 1
ATOM 568 N N . LEU A 1 74 ? 4.412 6.316 0.590 1.00 91.88 74 LEU A N 1
ATOM 569 C CA . LEU A 1 74 ? 4.799 5.306 1.565 1.00 91.88 74 LEU A CA 1
ATOM 570 C C . LEU A 1 74 ? 4.251 5.697 2.928 1.00 91.88 74 LEU A C 1
ATOM 572 O O . LEU A 1 74 ? 4.432 6.831 3.372 1.00 91.88 74 LEU A O 1
ATOM 576 N N . PHE A 1 75 ? 3.591 4.754 3.585 1.00 93.75 75 PHE A N 1
ATOM 577 C CA . PHE A 1 75 ? 2.925 4.988 4.851 1.00 93.75 75 PHE A CA 1
ATOM 578 C C . PHE A 1 75 ? 3.215 3.879 5.855 1.00 93.75 75 PHE A C 1
ATOM 580 O O . PHE A 1 75 ? 3.353 2.707 5.496 1.00 93.75 75 PHE A O 1
ATOM 587 N N . GLN A 1 76 ? 3.227 4.251 7.129 1.00 95.12 76 GLN A N 1
ATOM 588 C CA . GLN A 1 76 ? 2.915 3.349 8.226 1.00 95.12 76 GLN A CA 1
ATOM 589 C C . GLN A 1 76 ? 1.493 3.657 8.687 1.00 95.12 76 GLN A C 1
ATOM 591 O O . GLN A 1 76 ? 1.144 4.811 8.937 1.00 95.12 76 GLN A O 1
ATOM 596 N N . VAL A 1 77 ? 0.659 2.629 8.773 1.00 94.81 77 VAL A N 1
ATOM 597 C CA . VAL A 1 77 ? -0.718 2.756 9.237 1.00 94.81 77 VAL A CA 1
ATOM 598 C C . VAL A 1 77 ? -0.880 1.953 10.511 1.00 94.81 77 VAL A C 1
ATOM 600 O O . VAL A 1 77 ? -0.509 0.783 10.559 1.00 94.81 77 VAL A O 1
ATOM 603 N N . THR A 1 78 ? -1.484 2.569 11.519 1.00 93.88 78 THR A N 1
ATOM 604 C CA . THR A 1 78 ? -1.901 1.904 12.751 1.00 93.88 78 THR A CA 1
ATOM 605 C C . THR A 1 78 ? -3.402 2.092 12.916 1.00 93.88 78 THR A C 1
ATOM 607 O O . THR A 1 78 ? -3.883 3.211 13.092 1.00 93.88 78 THR A O 1
ATOM 610 N N . ALA A 1 79 ? -4.146 0.993 12.847 1.00 90.56 79 ALA A N 1
ATOM 611 C CA . ALA A 1 79 ? -5.590 0.951 13.009 1.00 90.56 79 ALA A CA 1
ATOM 612 C C . ALA A 1 79 ? -5.954 0.271 14.333 1.00 90.56 79 ALA A C 1
ATOM 614 O O . ALA A 1 79 ? -5.501 -0.834 14.628 1.00 90.56 79 ALA A O 1
ATOM 615 N N . ARG A 1 80 ? -6.811 0.902 15.129 1.00 85.62 80 ARG A N 1
ATOM 616 C CA . ARG A 1 80 ? -7.462 0.264 16.275 1.00 85.62 80 ARG A CA 1
ATOM 617 C C . ARG A 1 80 ? -8.769 -0.337 15.778 1.00 85.62 80 ARG A C 1
ATOM 619 O O . ARG A 1 80 ? -9.572 0.362 15.167 1.00 85.62 80 ARG A O 1
ATOM 626 N N . LEU A 1 81 ? -8.983 -1.625 16.029 1.00 81.38 81 LEU A N 1
ATOM 627 C CA . LEU A 1 81 ? -10.226 -2.325 15.697 1.00 81.38 81 LEU A CA 1
ATOM 628 C C . LEU A 1 81 ? -10.910 -2.768 17.000 1.00 81.38 81 LEU A C 1
ATOM 630 O O . LEU A 1 81 ? -10.207 -3.164 17.924 1.00 81.38 81 LEU A O 1
ATOM 634 N N . PRO A 1 82 ? -12.254 -2.771 17.106 1.00 72.88 82 PRO A N 1
ATOM 635 C CA . PRO A 1 82 ? -12.929 -3.060 18.381 1.00 72.88 82 PRO A CA 1
ATOM 636 C C . PRO A 1 82 ? -12.658 -4.462 18.921 1.00 72.88 82 PRO A C 1
ATOM 638 O O . PRO A 1 82 ? -12.753 -4.707 20.116 1.00 72.88 82 PRO A O 1
ATOM 641 N N . LYS A 1 83 ? -12.372 -5.401 18.014 1.00 72.75 83 LYS A N 1
ATOM 642 C CA . LYS A 1 83 ? -12.156 -6.814 18.333 1.00 72.75 83 LYS A CA 1
ATOM 643 C C . LYS A 1 83 ? -10.695 -7.147 18.633 1.00 72.75 83 LYS A C 1
ATOM 645 O O . LYS A 1 83 ? -10.408 -8.299 18.940 1.00 72.75 83 LYS A O 1
ATOM 650 N N . THR A 1 84 ? -9.773 -6.190 18.510 1.00 71.12 84 THR A N 1
ATOM 651 C CA . THR A 1 84 ? -8.351 -6.420 18.774 1.00 71.12 84 THR A CA 1
ATOM 652 C C . THR A 1 84 ? -7.935 -5.689 20.043 1.00 71.12 84 THR A C 1
ATOM 654 O O . THR A 1 84 ? -8.240 -4.514 20.224 1.00 71.12 84 THR A O 1
ATOM 657 N N . VAL A 1 85 ? -7.237 -6.397 20.934 1.00 72.12 85 VAL A N 1
ATOM 658 C CA . VAL A 1 85 ? -6.668 -5.798 22.154 1.00 72.12 85 VAL A CA 1
ATOM 659 C C . VAL A 1 85 ? -5.555 -4.816 21.782 1.00 72.12 85 VAL A C 1
ATOM 661 O O . VAL A 1 85 ? -5.449 -3.737 22.357 1.00 72.12 85 VAL A O 1
ATOM 664 N N . GLU A 1 86 ? -4.762 -5.170 20.770 1.00 82.50 86 GLU A N 1
ATOM 665 C CA . GLU A 1 86 ? -3.666 -4.349 20.269 1.00 82.50 86 GLU A CA 1
ATOM 666 C C . GLU A 1 86 ? -4.040 -3.644 18.954 1.00 82.50 86 GLU A C 1
ATOM 668 O O . GLU A 1 86 ? -4.811 -4.186 18.147 1.00 82.50 86 GLU A O 1
ATOM 673 N N . PRO A 1 87 ? -3.498 -2.437 18.703 1.00 87.38 87 PRO A N 1
ATOM 674 C CA . PRO A 1 87 ? -3.606 -1.793 17.403 1.00 87.38 87 PRO A CA 1
ATOM 675 C C . PRO A 1 87 ? -2.939 -2.635 16.311 1.00 87.38 87 PRO A C 1
ATOM 677 O O . PRO A 1 87 ? -1.798 -3.074 16.445 1.00 87.38 87 PRO A O 1
ATOM 680 N N . VAL A 1 88 ? -3.624 -2.803 15.186 1.00 90.81 88 VAL A N 1
ATOM 681 C CA . VAL A 1 88 ? -3.075 -3.462 14.001 1.00 90.81 88 VAL A CA 1
ATOM 682 C C . VAL A 1 88 ? -2.222 -2.456 13.241 1.00 90.81 88 VAL A C 1
ATOM 684 O O . VAL A 1 88 ? -2.720 -1.413 12.821 1.00 90.81 88 VAL A O 1
ATOM 687 N N . SER A 1 89 ? -0.945 -2.772 13.041 1.00 94.12 89 SER A N 1
ATOM 688 C CA . SER A 1 89 ? -0.031 -1.937 12.256 1.00 94.12 89 SER A CA 1
ATOM 689 C C . SER A 1 89 ? 0.353 -2.622 10.953 1.00 94.12 89 SER A C 1
ATOM 691 O O . SER A 1 89 ? 0.554 -3.835 10.928 1.00 94.12 89 SER A O 1
ATOM 693 N N . PHE A 1 90 ? 0.471 -1.854 9.876 1.00 96.31 90 PHE A N 1
ATOM 694 C CA . PHE A 1 90 ? 0.972 -2.331 8.592 1.00 96.31 90 PHE A CA 1
ATOM 695 C C . PHE A 1 90 ? 1.695 -1.218 7.834 1.00 96.31 90 PHE A C 1
ATOM 697 O O . PHE A 1 90 ? 1.398 -0.031 7.986 1.00 96.31 90 PHE A O 1
ATOM 704 N N . TYR A 1 91 ? 2.648 -1.612 6.999 1.00 96.75 91 TYR A N 1
ATOM 705 C CA . TYR A 1 91 ? 3.252 -0.731 6.012 1.00 96.75 91 TYR A CA 1
ATOM 706 C C . TYR A 1 91 ? 2.418 -0.725 4.742 1.00 96.75 91 TYR A C 1
ATOM 708 O O . TYR A 1 91 ? 1.873 -1.754 4.344 1.00 96.75 91 TYR A O 1
ATOM 716 N N . MET A 1 92 ? 2.324 0.433 4.098 1.00 95.50 92 MET A N 1
ATOM 717 C CA . MET A 1 92 ? 1.535 0.591 2.889 1.00 95.50 92 MET A CA 1
ATOM 718 C C . MET A 1 92 ? 2.273 1.411 1.836 1.00 95.50 92 MET A C 1
ATOM 720 O O . MET A 1 92 ? 2.771 2.494 2.138 1.00 95.50 92 MET A O 1
ATOM 724 N N . SER A 1 93 ? 2.307 0.922 0.598 1.00 93.00 93 SER A N 1
ATOM 725 C CA . SER A 1 93 ? 2.680 1.716 -0.575 1.00 93.00 93 SER A CA 1
ATOM 726 C C . SER A 1 93 ? 1.445 2.056 -1.402 1.00 93.00 93 SER A C 1
ATOM 728 O O . SER A 1 93 ? 0.533 1.243 -1.522 1.00 93.00 93 SER A O 1
ATOM 730 N N . MET A 1 94 ? 1.404 3.252 -1.987 1.00 90.44 94 MET A N 1
ATOM 731 C CA . MET A 1 94 ? 0.415 3.626 -2.999 1.00 90.44 94 MET A CA 1
ATOM 732 C C . MET A 1 94 ? 1.105 4.106 -4.271 1.00 90.44 94 MET A C 1
ATOM 734 O O . MET A 1 94 ? 1.880 5.063 -4.244 1.00 90.44 94 MET A O 1
ATOM 738 N N . GLU A 1 95 ? 0.794 3.466 -5.389 1.00 87.06 95 GLU A N 1
ATOM 739 C CA . GLU A 1 95 ? 1.423 3.680 -6.687 1.00 87.06 95 GLU A CA 1
ATOM 740 C C . GLU A 1 95 ? 0.410 4.233 -7.690 1.00 87.06 95 GLU A C 1
ATOM 742 O O . GLU A 1 95 ? -0.563 3.566 -8.041 1.00 87.06 95 GLU A O 1
ATOM 747 N N . SER A 1 96 ? 0.661 5.442 -8.192 1.00 80.38 96 SER A N 1
ATOM 748 C CA . SER A 1 96 ? -0.138 6.077 -9.258 1.00 80.38 96 SER A CA 1
ATOM 749 C C . SER A 1 96 ? 0.618 6.204 -10.584 1.00 80.38 96 SER A C 1
ATOM 751 O O . SER A 1 96 ? 0.143 6.811 -11.542 1.00 80.38 96 SER A O 1
ATOM 753 N N . ARG A 1 97 ? 1.847 5.678 -10.644 1.00 75.56 97 ARG A N 1
ATOM 754 C CA . ARG A 1 97 ? 2.685 5.618 -11.848 1.00 75.56 97 ARG A CA 1
ATOM 755 C C . ARG A 1 97 ? 3.509 4.332 -11.840 1.00 75.56 97 ARG A C 1
ATOM 757 O O . ARG A 1 97 ? 3.820 3.800 -10.779 1.00 75.56 97 ARG A O 1
ATOM 764 N N . SER A 1 98 ? 3.930 3.886 -13.021 1.00 77.00 98 SER A N 1
ATOM 765 C CA . SER A 1 98 ? 4.803 2.715 -13.165 1.00 77.00 98 SER A CA 1
ATOM 766 C C . SER A 1 98 ? 6.148 2.927 -12.461 1.00 77.00 98 SER A C 1
ATOM 768 O O . SER A 1 98 ? 6.768 3.972 -12.681 1.00 77.00 98 SER A O 1
ATOM 770 N N . LEU A 1 99 ? 6.587 1.982 -11.620 1.00 75.88 99 LEU A N 1
ATOM 771 C CA . LEU A 1 99 ? 7.795 2.042 -10.781 1.00 75.88 99 LEU A CA 1
ATOM 772 C C . LEU A 1 99 ? 9.096 2.151 -11.589 1.00 75.88 99 LEU A C 1
ATOM 774 O O . LEU A 1 99 ? 10.021 2.853 -11.166 1.00 75.88 99 LEU A O 1
ATOM 778 N N . ASP A 1 100 ? 9.159 1.521 -12.761 1.00 71.69 100 ASP A N 1
ATOM 779 C CA . ASP A 1 100 ? 10.283 1.559 -13.713 1.00 71.69 100 ASP A CA 1
ATOM 780 C C . ASP A 1 100 ? 10.739 2.981 -14.096 1.00 71.69 100 ASP A C 1
ATOM 782 O O . ASP A 1 100 ? 11.914 3.202 -14.387 1.00 71.69 100 ASP A O 1
ATOM 786 N N . THR A 1 101 ? 9.856 3.978 -13.997 1.00 70.25 101 THR A N 1
ATOM 787 C CA . THR A 1 101 ? 10.179 5.378 -14.324 1.00 70.25 101 THR A CA 1
ATOM 788 C C . THR A 1 101 ? 11.058 6.098 -13.289 1.00 70.25 101 THR A C 1
ATOM 790 O O . THR A 1 101 ? 11.487 7.222 -13.548 1.00 70.25 101 THR A O 1
ATOM 793 N N . SER A 1 102 ? 11.377 5.493 -12.133 1.00 77.00 102 SER A N 1
ATOM 794 C CA . SER A 1 102 ? 12.291 6.108 -11.152 1.00 77.00 102 SER A CA 1
ATOM 795 C C . SER A 1 102 ? 13.001 5.100 -10.250 1.00 77.00 102 SER A C 1
ATOM 797 O O . SER A 1 102 ? 12.376 4.395 -9.456 1.00 77.00 102 SER A O 1
ATOM 799 N N . ARG A 1 103 ? 14.338 5.147 -10.297 1.00 78.06 103 ARG A N 1
ATOM 800 C CA . ARG A 1 103 ? 15.251 4.418 -9.404 1.00 78.06 103 ARG A CA 1
ATOM 801 C C . ARG A 1 103 ? 14.995 4.727 -7.928 1.00 78.06 103 ARG A C 1
ATOM 803 O O . ARG A 1 103 ? 14.962 3.806 -7.123 1.00 78.06 103 ARG A O 1
ATOM 810 N N . THR A 1 104 ? 14.793 5.995 -7.571 1.00 80.88 104 THR A N 1
ATOM 811 C CA . THR A 1 104 ? 14.575 6.406 -6.175 1.00 80.88 104 THR A CA 1
ATOM 812 C C . THR A 1 104 ? 13.318 5.770 -5.594 1.00 80.88 104 THR A C 1
ATOM 814 O O . THR A 1 104 ? 13.342 5.288 -4.470 1.00 80.88 104 THR A O 1
ATOM 817 N N . ARG A 1 105 ? 12.230 5.686 -6.371 1.00 81.94 105 ARG A N 1
ATOM 818 C CA . ARG A 1 105 ? 10.998 5.031 -5.902 1.00 81.94 105 ARG A CA 1
ATOM 819 C C . ARG A 1 105 ? 11.194 3.539 -5.667 1.00 81.94 105 ARG A C 1
ATOM 821 O O . ARG A 1 105 ? 10.734 3.037 -4.653 1.00 81.94 105 ARG A O 1
ATOM 828 N N . GLN A 1 106 ? 11.906 2.858 -6.565 1.00 81.88 106 GLN A N 1
ATOM 829 C CA . GLN A 1 106 ? 12.232 1.441 -6.383 1.00 81.88 106 GLN A CA 1
ATOM 830 C C . GLN A 1 106 ? 13.072 1.227 -5.119 1.00 81.88 106 GLN A C 1
ATOM 832 O O . GLN A 1 106 ? 12.738 0.366 -4.318 1.00 81.88 106 GLN A O 1
ATOM 837 N N . ILE A 1 107 ? 14.099 2.054 -4.890 1.00 84.06 107 ILE A N 1
ATOM 838 C CA . ILE A 1 107 ? 14.935 1.984 -3.679 1.00 84.06 107 ILE A CA 1
ATOM 839 C C . ILE A 1 107 ? 14.102 2.214 -2.411 1.00 84.06 107 ILE A C 1
ATOM 841 O O . ILE A 1 107 ? 14.173 1.404 -1.491 1.00 84.06 107 ILE A O 1
ATOM 845 N N . ASN A 1 108 ? 13.282 3.267 -2.372 1.00 86.94 108 ASN A N 1
ATOM 846 C CA . ASN A 1 108 ? 12.455 3.575 -1.201 1.00 86.94 108 ASN A CA 1
ATOM 847 C C . ASN A 1 108 ? 11.463 2.440 -0.899 1.00 86.94 108 ASN A C 1
ATOM 849 O O . ASN A 1 108 ? 11.219 2.105 0.259 1.00 86.94 108 ASN A O 1
ATOM 853 N N . LEU A 1 109 ? 10.913 1.816 -1.943 1.00 88.62 109 LEU A N 1
ATOM 854 C CA . LEU A 1 109 ? 10.025 0.671 -1.798 1.00 88.62 109 LEU A CA 1
ATOM 855 C C . LEU A 1 109 ? 10.766 -0.573 -1.281 1.00 88.62 109 LEU A C 1
ATOM 857 O O . LEU A 1 109 ? 10.256 -1.238 -0.381 1.00 88.62 109 LEU A O 1
ATOM 861 N N . CYS A 1 110 ? 11.984 -0.850 -1.763 1.00 88.50 110 CYS A N 1
ATOM 862 C CA . CYS A 1 110 ? 12.840 -1.900 -1.196 1.00 88.50 110 CYS A CA 1
ATOM 863 C C . CYS A 1 110 ? 13.099 -1.675 0.295 1.00 88.50 110 CYS A C 1
ATOM 865 O O . CYS A 1 110 ? 12.976 -2.606 1.086 1.00 88.50 110 CYS A O 1
ATOM 867 N N . GLN A 1 111 ? 13.436 -0.445 0.688 1.00 88.12 111 GLN A N 1
ATOM 868 C CA . GLN A 1 111 ? 13.707 -0.107 2.086 1.00 88.12 111 GLN A CA 1
ATOM 869 C C . GLN A 1 111 ? 12.466 -0.297 2.967 1.00 88.12 111 GLN A C 1
ATOM 871 O O . GLN A 1 111 ? 12.578 -0.783 4.094 1.00 88.12 111 GLN A O 1
ATOM 876 N N . LEU A 1 112 ? 11.274 0.032 2.462 1.00 92.06 112 LEU A N 1
ATOM 877 C CA . LEU A 1 112 ? 10.026 -0.229 3.177 1.00 92.06 112 LEU A CA 1
ATOM 878 C C . LEU A 1 112 ? 9.746 -1.733 3.325 1.00 92.06 112 LEU A C 1
ATOM 880 O O . LEU A 1 112 ? 9.388 -2.177 4.414 1.00 92.06 112 LEU A O 1
ATOM 884 N N . LEU A 1 113 ? 9.939 -2.520 2.263 1.00 92.94 113 LEU A N 1
ATOM 885 C CA . LEU A 1 113 ? 9.779 -3.980 2.283 1.00 92.94 113 LEU A CA 1
ATOM 886 C C . LEU A 1 113 ? 10.762 -4.651 3.249 1.00 92.94 113 LEU A C 1
ATOM 888 O O . LEU A 1 113 ? 10.371 -5.522 4.027 1.00 92.94 113 LEU A O 1
ATOM 892 N N . GLN A 1 114 ? 12.018 -4.206 3.253 1.00 90.75 114 GLN A N 1
ATOM 893 C CA . GLN A 1 114 ? 13.025 -4.668 4.202 1.00 90.75 114 GLN A CA 1
ATOM 894 C C . GLN A 1 114 ? 12.605 -4.352 5.643 1.00 90.75 114 GLN A C 1
ATOM 896 O O . GLN A 1 114 ? 12.656 -5.230 6.499 1.00 90.75 114 GLN A O 1
ATOM 901 N N . ARG A 1 115 ? 12.094 -3.145 5.912 1.00 91.12 115 ARG A N 1
ATOM 902 C CA . ARG A 1 115 ? 11.565 -2.790 7.239 1.00 91.12 115 ARG A CA 1
ATOM 903 C C . ARG A 1 115 ? 10.357 -3.624 7.648 1.00 91.12 115 ARG A C 1
ATOM 905 O O . ARG A 1 115 ? 10.255 -4.002 8.813 1.00 91.12 115 ARG A O 1
ATOM 912 N N . ALA A 1 116 ? 9.449 -3.906 6.715 1.00 93.88 116 ALA A N 1
ATOM 913 C CA . ALA A 1 116 ? 8.312 -4.790 6.955 1.00 93.88 116 ALA A CA 1
ATOM 914 C C . ALA A 1 116 ? 8.791 -6.178 7.395 1.00 93.88 116 ALA A C 1
ATOM 916 O O . ALA A 1 116 ? 8.325 -6.699 8.407 1.00 93.88 116 ALA A O 1
ATOM 917 N N . HIS A 1 117 ? 9.789 -6.721 6.696 1.00 92.81 117 HIS A N 1
ATOM 918 C CA . HIS A 1 117 ? 10.437 -7.978 7.051 1.00 92.81 117 HIS A CA 1
ATOM 919 C C . HIS A 1 117 ? 11.113 -7.914 8.433 1.00 92.81 117 HIS A C 1
ATOM 921 O O . HIS A 1 117 ? 10.769 -8.710 9.307 1.00 92.81 117 HIS A O 1
ATOM 927 N N . GLU A 1 118 ? 12.012 -6.955 8.665 1.00 91.56 118 GLU A N 1
ATOM 928 C CA . GLU A 1 118 ? 12.775 -6.816 9.918 1.00 91.56 118 GLU A CA 1
ATOM 929 C C . GLU A 1 118 ? 11.867 -6.661 11.142 1.00 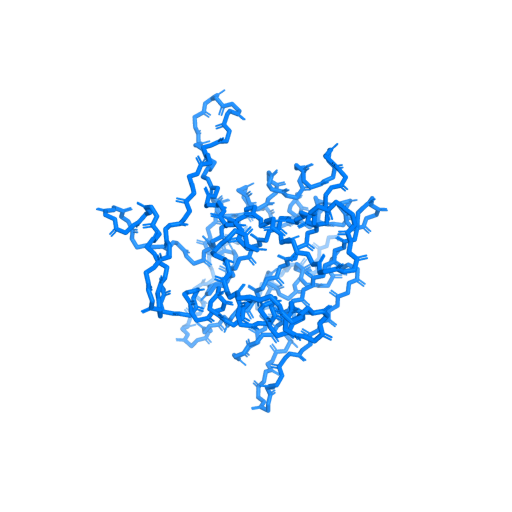91.56 118 GLU A C 1
ATOM 931 O O . GLU A 1 118 ? 12.112 -7.256 12.192 1.00 91.56 118 GLU A O 1
ATOM 936 N N . ARG A 1 119 ? 10.788 -5.885 11.006 1.00 92.81 119 ARG A N 1
ATOM 937 C CA . ARG A 1 119 ? 9.842 -5.614 12.097 1.00 92.81 119 ARG A CA 1
ATOM 938 C C . ARG A 1 119 ? 8.705 -6.626 12.181 1.00 92.81 119 ARG A C 1
ATOM 940 O O . ARG A 1 119 ? 7.879 -6.520 13.082 1.00 92.81 119 ARG A O 1
ATOM 947 N N . LYS A 1 120 ? 8.649 -7.590 11.259 1.00 94.50 120 LYS A N 1
ATOM 948 C CA . LYS A 1 120 ? 7.552 -8.560 11.120 1.00 94.50 120 LYS A CA 1
ATOM 949 C C . LYS A 1 120 ? 6.172 -7.893 10.998 1.00 94.50 120 LYS A C 1
ATOM 951 O O . LYS A 1 120 ? 5.171 -8.420 11.480 1.00 94.50 120 LYS A O 1
ATOM 956 N N . ILE A 1 121 ? 6.120 -6.731 10.350 1.00 95.62 121 ILE A N 1
ATOM 957 C CA . ILE A 1 121 ? 4.900 -5.943 10.149 1.00 95.62 121 ILE A CA 1
ATOM 958 C C . ILE A 1 121 ? 4.337 -6.256 8.751 1.00 95.62 121 ILE A C 1
ATOM 960 O O . ILE A 1 121 ? 5.104 -6.254 7.787 1.00 95.62 121 ILE A O 1
ATOM 964 N N . PRO A 1 122 ? 3.022 -6.512 8.601 1.00 96.50 122 PRO A N 1
ATOM 965 C CA . PRO A 1 122 ? 2.395 -6.729 7.300 1.00 96.50 122 PRO A CA 1
ATOM 966 C C . PRO A 1 122 ? 2.645 -5.593 6.305 1.00 96.50 122 PRO A C 1
ATOM 968 O O . PRO A 1 122 ? 2.772 -4.431 6.692 1.00 96.50 122 PRO A O 1
ATOM 971 N N . PHE A 1 123 ? 2.642 -5.923 5.015 1.00 96.75 123 PHE A N 1
ATOM 972 C CA . PHE A 1 123 ? 2.826 -4.953 3.937 1.00 96.75 123 PHE A CA 1
ATOM 973 C C . PHE A 1 123 ? 1.679 -5.004 2.921 1.00 96.75 123 PHE A C 1
ATOM 975 O O . PHE A 1 123 ? 1.319 -6.071 2.421 1.00 96.75 123 PHE A O 1
ATOM 982 N N . ILE A 1 124 ? 1.118 -3.843 2.594 1.00 95.88 124 ILE A N 1
ATOM 983 C CA . ILE A 1 124 ? 0.035 -3.690 1.622 1.00 95.88 124 ILE A CA 1
ATOM 984 C C . ILE A 1 124 ? 0.489 -2.751 0.507 1.00 95.88 124 ILE A C 1
ATOM 986 O O . ILE A 1 124 ? 0.762 -1.580 0.736 1.00 95.88 124 ILE A O 1
ATOM 990 N N . ASN A 1 125 ? 0.517 -3.243 -0.721 1.00 93.62 125 ASN A N 1
ATOM 991 C CA . ASN A 1 125 ? 0.708 -2.414 -1.897 1.00 93.62 125 ASN A CA 1
ATOM 992 C C . ASN A 1 125 ? -0.643 -2.033 -2.507 1.00 93.62 125 ASN A C 1
ATOM 994 O O . ASN A 1 125 ? -1.497 -2.895 -2.686 1.00 93.62 125 ASN A O 1
ATOM 998 N N . VAL A 1 126 ? -0.837 -0.767 -2.862 1.00 91.50 126 VAL A N 1
ATOM 999 C CA . VAL A 1 126 ? -2.041 -0.264 -3.529 1.00 91.50 126 VAL A CA 1
ATOM 1000 C C . VAL A 1 126 ? -1.655 0.322 -4.880 1.00 91.50 126 VAL A C 1
ATOM 1002 O O . VAL A 1 126 ? -0.977 1.344 -4.949 1.00 91.50 126 VAL A O 1
ATOM 1005 N N . VAL A 1 127 ? -2.118 -0.289 -5.965 1.00 88.88 127 VAL A N 1
ATOM 1006 C CA . VAL A 1 127 ? -1.903 0.199 -7.330 1.00 88.88 127 VAL A CA 1
ATOM 1007 C C . VAL A 1 127 ? -3.170 0.905 -7.796 1.00 88.88 127 VAL A C 1
ATOM 1009 O O . VAL A 1 127 ? -4.206 0.268 -7.963 1.00 88.88 127 VAL A O 1
ATOM 1012 N N . LEU A 1 128 ? -3.092 2.222 -7.989 1.00 79.88 128 LEU A N 1
ATOM 1013 C CA . LEU A 1 128 ? -4.229 3.082 -8.355 1.00 79.88 128 LEU A CA 1
ATOM 1014 C C . LEU A 1 128 ? -4.364 3.266 -9.877 1.00 79.88 128 LEU A C 1
ATOM 1016 O O . LEU A 1 128 ? -5.416 3.660 -10.376 1.00 79.88 128 LEU A O 1
ATOM 1020 N N . GLY A 1 129 ? -3.310 2.929 -10.621 1.00 68.75 129 GLY A N 1
ATOM 1021 C CA . GLY A 1 129 ? -3.312 2.891 -12.076 1.00 68.75 129 GLY A CA 1
ATOM 1022 C C . GLY A 1 129 ? -1.956 3.258 -12.663 1.00 68.75 129 GLY A C 1
ATOM 1023 O O . GLY A 1 129 ? -1.304 4.205 -12.228 1.00 68.75 129 GLY A O 1
ATOM 1024 N N . SER A 1 130 ? -1.529 2.522 -13.686 1.00 57.94 130 SER A N 1
ATOM 1025 C CA . SER A 1 130 ? -0.420 2.931 -14.549 1.00 57.94 130 SER A CA 1
ATOM 1026 C C . SER A 1 130 ? -0.997 3.418 -15.876 1.00 57.94 130 SER A C 1
ATOM 1028 O O . SER A 1 130 ? -1.241 2.615 -16.779 1.00 57.94 130 SER A O 1
ATOM 1030 N N . SER A 1 131 ? -1.247 4.722 -16.024 1.00 49.56 131 SER A N 1
ATOM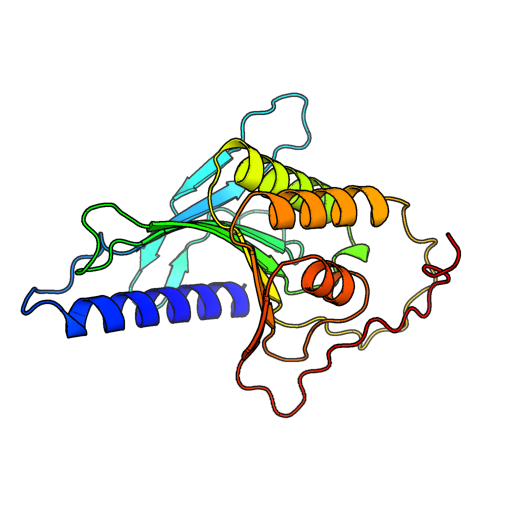 1031 C CA . SER A 1 131 ? -1.642 5.265 -17.328 1.00 49.56 131 SER A CA 1
ATOM 1032 C C . SER A 1 131 ? -0.446 5.180 -18.285 1.00 49.56 131 SER A C 1
ATOM 1034 O O . SER A 1 131 ? 0.363 6.103 -18.385 1.00 49.56 131 SER A O 1
ATOM 1036 N N . VAL A 1 132 ? -0.304 4.060 -18.989 1.00 49.09 132 VAL A N 1
ATOM 1037 C CA . VAL A 1 132 ? 0.613 3.938 -20.128 1.00 49.09 132 VAL A CA 1
ATOM 1038 C C . VAL A 1 132 ? -0.159 4.332 -21.387 1.00 49.09 132 VAL A C 1
ATOM 1040 O O . VAL A 1 132 ? -0.368 3.526 -22.283 1.00 49.09 132 VAL A O 1
ATOM 1043 N N . ILE A 1 133 ? -0.637 5.577 -21.439 1.00 44.03 133 ILE A N 1
ATOM 1044 C CA . ILE A 1 133 ? -1.010 6.216 -22.708 1.00 44.03 133 ILE A CA 1
ATOM 1045 C C . ILE A 1 133 ? 0.089 7.229 -23.003 1.00 44.03 133 ILE A C 1
ATOM 1047 O O . ILE A 1 133 ? -0.064 8.438 -22.875 1.00 44.03 133 ILE A O 1
ATOM 1051 N N . GLY A 1 134 ? 1.271 6.708 -23.291 1.00 43.22 134 GLY A N 1
ATOM 1052 C CA . GLY A 1 134 ? 2.401 7.499 -23.736 1.00 43.22 134 GLY A CA 1
ATOM 1053 C C . GLY A 1 134 ? 3.343 6.578 -24.494 1.00 43.22 134 GLY A C 1
ATOM 1054 O O . GLY A 1 134 ? 3.554 5.453 -24.035 1.00 43.22 134 GLY A O 1
ATOM 1055 N N . PRO A 1 135 ? 3.891 7.001 -25.646 1.00 40.84 135 PRO A N 1
ATOM 1056 C CA . PRO A 1 135 ? 4.853 6.195 -26.379 1.00 40.84 135 PRO A CA 1
ATOM 1057 C C . PRO A 1 135 ? 6.031 5.908 -25.448 1.00 40.84 135 PRO A C 1
ATOM 1059 O O . PRO A 1 135 ? 6.773 6.816 -25.059 1.00 40.84 135 PRO A O 1
ATOM 1062 N N . GLN A 1 136 ? 6.169 4.645 -25.038 1.00 47.91 136 GLN A N 1
ATOM 1063 C CA . GLN A 1 136 ? 7.299 4.186 -24.248 1.00 47.91 136 GLN A CA 1
ATOM 1064 C C . GLN A 1 136 ? 8.549 4.360 -25.105 1.00 47.91 136 GLN A C 1
ATOM 1066 O O . GLN A 1 136 ? 8.888 3.523 -25.938 1.00 47.91 136 GLN A O 1
ATOM 1071 N N . ARG A 1 137 ? 9.252 5.478 -24.910 1.00 45.72 137 ARG A N 1
ATOM 1072 C CA . ARG A 1 137 ? 10.647 5.573 -25.321 1.00 45.72 137 ARG A CA 1
ATOM 1073 C C . ARG A 1 137 ? 11.357 4.412 -24.640 1.00 45.72 137 ARG A C 1
ATOM 1075 O O . ARG A 1 137 ? 11.379 4.356 -23.413 1.00 45.72 137 ARG A O 1
ATOM 1082 N N . THR A 1 138 ? 11.926 3.522 -25.444 1.00 44.97 138 THR A N 1
ATOM 1083 C CA . THR A 1 138 ? 12.823 2.428 -25.064 1.00 44.97 138 THR A CA 1
ATOM 1084 C C . THR A 1 138 ? 14.073 2.990 -24.383 1.00 44.97 138 THR A C 1
ATOM 1086 O O . THR A 1 138 ? 15.178 2.973 -24.923 1.00 44.97 138 THR A O 1
ATOM 1089 N N . ARG A 1 139 ? 13.919 3.578 -23.196 1.00 48.78 139 ARG A N 1
ATOM 1090 C CA . ARG A 1 139 ? 15.040 3.848 -22.308 1.00 48.78 139 ARG A CA 1
ATOM 1091 C C . ARG A 1 139 ? 15.445 2.498 -21.742 1.00 48.78 139 ARG A C 1
ATOM 1093 O O . ARG A 1 139 ? 14.611 1.805 -21.170 1.00 48.78 139 ARG A O 1
ATOM 1100 N N . ARG A 1 140 ? 16.715 2.131 -21.948 1.00 51.03 140 ARG A N 1
ATOM 1101 C CA . ARG A 1 140 ? 17.362 0.968 -21.326 1.00 51.03 140 ARG A CA 1
ATOM 1102 C C . ARG A 1 140 ? 16.909 0.890 -19.867 1.00 51.03 140 ARG A C 1
ATOM 1104 O O . ARG A 1 140 ? 17.176 1.821 -19.106 1.00 51.03 140 ARG A O 1
ATOM 1111 N N . SER A 1 141 ? 16.167 -0.160 -19.521 1.00 50.25 141 SER A N 1
ATOM 1112 C CA . SER A 1 141 ? 15.659 -0.371 -18.169 1.00 50.25 141 SER A CA 1
ATOM 1113 C C . SER A 1 141 ? 16.842 -0.383 -17.207 1.00 50.25 141 SER A C 1
ATOM 1115 O O . SER A 1 141 ? 17.780 -1.163 -17.374 1.00 50.25 141 SER A O 1
ATOM 1117 N N . SER A 1 142 ? 16.832 0.522 -16.232 1.00 48.19 142 SER A N 1
ATOM 1118 C CA . SER A 1 142 ? 17.823 0.551 -15.162 1.00 48.19 142 SER A CA 1
ATOM 1119 C C . SER A 1 142 ? 17.702 -0.747 -14.358 1.00 48.19 142 SER A C 1
ATOM 1121 O O . SER A 1 142 ? 16.607 -1.107 -13.941 1.00 48.19 142 SER A O 1
ATOM 1123 N N . GLY A 1 143 ? 18.811 -1.473 -14.176 1.00 53.59 143 GLY A N 1
ATOM 1124 C CA . GLY A 1 143 ? 18.880 -2.823 -13.589 1.00 53.59 143 GLY A CA 1
ATOM 1125 C C . GLY A 1 143 ? 18.527 -2.935 -12.099 1.00 53.59 143 GLY A C 1
ATOM 1126 O O . GLY A 1 143 ? 19.284 -3.511 -11.329 1.00 53.59 143 GLY A O 1
ATOM 1127 N N . ILE A 1 144 ? 17.406 -2.358 -11.672 1.00 54.56 144 ILE A N 1
ATOM 1128 C CA . ILE A 1 144 ? 16.957 -2.287 -10.271 1.00 54.56 144 ILE A CA 1
ATOM 1129 C C . ILE A 1 144 ? 15.652 -3.065 -10.065 1.00 54.56 144 ILE A C 1
ATOM 1131 O O . ILE A 1 144 ? 15.259 -3.331 -8.933 1.00 54.56 144 ILE A O 1
ATOM 1135 N N . THR A 1 145 ? 15.047 -3.565 -11.146 1.00 62.69 145 THR A N 1
ATOM 1136 C CA . THR A 1 145 ? 13.906 -4.483 -11.082 1.00 62.69 145 THR A CA 1
ATOM 1137 C C . THR A 1 145 ? 14.236 -5.748 -10.278 1.00 62.69 145 THR A C 1
ATOM 1139 O O . THR A 1 145 ? 13.433 -6.151 -9.446 1.00 62.69 145 THR A O 1
ATOM 1142 N N . ALA A 1 146 ? 15.427 -6.337 -10.446 1.00 67.75 146 ALA A N 1
ATOM 1143 C CA . ALA A 1 146 ? 15.789 -7.583 -9.762 1.00 67.75 146 ALA A CA 1
ATOM 1144 C C . ALA A 1 146 ? 15.951 -7.440 -8.228 1.00 67.75 146 ALA A C 1
ATOM 1146 O O . ALA A 1 146 ? 15.286 -8.188 -7.510 1.00 67.75 146 ALA A O 1
ATOM 1147 N N . PRO A 1 147 ? 16.729 -6.476 -7.683 1.00 72.69 147 PRO A N 1
ATOM 1148 C CA . PRO A 1 147 ? 16.816 -6.267 -6.231 1.00 72.69 147 PRO A CA 1
ATOM 1149 C C . PRO A 1 147 ? 15.465 -5.987 -5.568 1.00 72.69 147 PRO A C 1
ATOM 1151 O O . PRO A 1 147 ? 15.192 -6.442 -4.460 1.00 72.69 147 PRO A O 1
ATOM 1154 N N . PHE A 1 148 ? 14.609 -5.244 -6.262 1.00 79.19 148 PHE A N 1
ATOM 1155 C CA . PHE A 1 148 ? 13.284 -4.906 -5.777 1.00 79.19 148 PHE A CA 1
ATOM 1156 C C . PHE A 1 148 ? 12.342 -6.111 -5.710 1.00 79.19 148 PHE A C 1
ATOM 1158 O O . PHE A 1 148 ? 11.687 -6.322 -4.688 1.00 79.19 148 PHE A O 1
ATOM 1165 N N . LEU A 1 149 ? 12.311 -6.938 -6.756 1.00 83.00 149 LEU A N 1
ATOM 1166 C CA . LEU A 1 149 ? 11.513 -8.163 -6.750 1.00 83.00 149 LEU A CA 1
ATOM 1167 C C . LEU A 1 149 ? 12.027 -9.176 -5.724 1.00 83.00 149 LEU A C 1
ATOM 1169 O O . LEU A 1 149 ? 11.215 -9.846 -5.088 1.00 83.00 149 LEU A O 1
ATOM 1173 N N . ALA A 1 150 ? 13.344 -9.247 -5.511 1.00 85.44 150 ALA A N 1
ATOM 1174 C CA . ALA A 1 150 ? 13.927 -10.061 -4.448 1.00 85.44 150 ALA A CA 1
ATOM 1175 C C . ALA A 1 150 ? 13.435 -9.603 -3.065 1.00 85.44 150 ALA A C 1
ATOM 1177 O O . ALA A 1 150 ? 12.881 -10.410 -2.322 1.00 85.44 150 ALA A O 1
ATOM 1178 N N . ALA A 1 151 ? 13.514 -8.301 -2.762 1.00 85.94 151 ALA A N 1
ATOM 1179 C CA . ALA A 1 151 ? 13.017 -7.749 -1.499 1.00 85.94 151 ALA A CA 1
ATOM 1180 C C . ALA A 1 151 ? 11.513 -8.009 -1.292 1.00 85.94 151 ALA A C 1
ATOM 1182 O O . ALA A 1 151 ? 11.092 -8.365 -0.191 1.00 85.94 151 ALA A O 1
ATOM 1183 N N . ALA A 1 152 ? 10.704 -7.872 -2.347 1.00 88.50 152 ALA A N 1
ATOM 1184 C CA . ALA A 1 152 ? 9.270 -8.157 -2.296 1.00 88.50 152 ALA A CA 1
ATOM 1185 C C . ALA A 1 152 ? 8.990 -9.641 -2.022 1.00 88.50 152 ALA A C 1
ATOM 1187 O O . ALA A 1 152 ? 8.184 -9.967 -1.150 1.00 88.50 152 ALA A O 1
ATOM 1188 N N . THR A 1 153 ? 9.699 -10.528 -2.721 1.00 89.44 153 THR A N 1
ATOM 1189 C CA . THR A 1 153 ? 9.577 -11.983 -2.571 1.00 89.44 153 THR A CA 1
ATOM 1190 C C . THR A 1 153 ? 10.017 -12.436 -1.180 1.00 89.44 153 THR A C 1
ATOM 1192 O O . THR A 1 153 ? 9.356 -13.268 -0.562 1.00 89.44 153 THR A O 1
ATOM 1195 N N . ASP A 1 154 ? 11.102 -11.878 -0.646 1.00 90.25 154 ASP A N 1
ATOM 1196 C CA . ASP A 1 154 ? 11.595 -12.224 0.687 1.00 90.25 154 ASP A CA 1
ATOM 1197 C C . ASP A 1 154 ? 10.673 -11.698 1.788 1.00 90.25 154 ASP A C 1
ATOM 1199 O O . ASP A 1 154 ? 10.312 -12.452 2.695 1.00 90.25 154 ASP A O 1
ATOM 1203 N N . ALA A 1 155 ? 10.174 -10.464 1.669 1.00 90.00 155 ALA A N 1
ATOM 1204 C CA . ALA A 1 155 ? 9.127 -9.968 2.559 1.00 90.00 155 ALA A CA 1
ATOM 1205 C C . ALA A 1 155 ? 7.884 -10.873 2.501 1.00 90.00 155 ALA A C 1
ATOM 1207 O O . ALA A 1 155 ? 7.344 -11.261 3.537 1.00 90.00 155 ALA A O 1
ATOM 1208 N N . ALA A 1 156 ? 7.480 -11.305 1.304 1.00 91.12 156 ALA A N 1
ATOM 1209 C CA . ALA A 1 156 ? 6.389 -12.251 1.108 1.00 91.12 156 ALA A CA 1
ATOM 1210 C C . ALA A 1 156 ? 6.678 -13.658 1.658 1.00 91.12 156 ALA A C 1
ATOM 1212 O O . ALA A 1 156 ? 5.744 -14.429 1.829 1.00 91.12 156 ALA A O 1
ATOM 1213 N N . LYS A 1 157 ? 7.910 -14.044 1.995 1.00 91.62 157 LYS A N 1
ATOM 1214 C CA . LYS A 1 157 ? 8.175 -15.304 2.723 1.00 91.62 157 LYS A CA 1
ATOM 1215 C C . LYS A 1 157 ? 8.025 -15.143 4.234 1.00 91.62 157 LYS A C 1
ATOM 1217 O O . LYS A 1 157 ? 7.663 -16.106 4.906 1.00 91.62 157 LYS A O 1
ATOM 1222 N N . CYS A 1 158 ? 8.224 -13.938 4.756 1.00 91.00 158 CYS A N 1
ATOM 1223 C CA . CYS A 1 158 ? 8.333 -13.709 6.195 1.00 91.00 158 CYS A CA 1
ATOM 1224 C C . CYS A 1 158 ? 7.094 -13.054 6.816 1.00 91.00 158 CYS A C 1
ATOM 1226 O O . CYS A 1 158 ? 6.754 -13.365 7.956 1.00 91.00 158 CYS A O 1
ATOM 1228 N N . VAL A 1 159 ? 6.393 -12.182 6.086 1.00 93.81 159 VAL A N 1
ATOM 1229 C CA . VAL A 1 159 ? 5.248 -11.415 6.602 1.00 93.81 159 VAL A CA 1
ATOM 1230 C C . VAL A 1 159 ? 4.021 -11.525 5.693 1.00 93.81 159 VAL A C 1
ATOM 1232 O O . VAL A 1 159 ? 4.141 -11.870 4.514 1.00 93.81 159 VAL A O 1
ATOM 1235 N N . PRO A 1 160 ? 2.805 -11.256 6.206 1.00 95.62 160 PRO A N 1
ATOM 1236 C CA . PRO A 1 160 ? 1.633 -11.111 5.355 1.00 95.62 160 PRO A CA 1
ATOM 1237 C C . PRO A 1 160 ? 1.831 -9.956 4.369 1.00 95.62 160 PRO A C 1
ATOM 1239 O O . PRO A 1 160 ? 2.047 -8.815 4.779 1.00 95.62 160 PRO A O 1
ATOM 1242 N N . THR A 1 161 ? 1.742 -10.253 3.073 1.00 95.88 161 THR A N 1
ATOM 1243 C CA . THR A 1 161 ? 1.820 -9.250 2.009 1.00 95.88 161 THR A CA 1
ATOM 1244 C C . THR A 1 161 ? 0.610 -9.324 1.086 1.00 95.88 161 THR A C 1
ATOM 1246 O O . THR A 1 161 ? 0.076 -10.404 0.823 1.00 95.88 161 THR A O 1
ATOM 1249 N N . MET A 1 162 ? 0.145 -8.172 0.608 1.00 94.62 162 MET A N 1
ATOM 1250 C CA . MET A 1 162 ? -1.014 -8.084 -0.278 1.00 94.62 162 MET A CA 1
ATOM 1251 C C . MET A 1 162 ? -0.847 -6.945 -1.279 1.00 94.62 162 MET A C 1
ATOM 1253 O O . MET A 1 162 ? -0.360 -5.882 -0.917 1.00 94.62 162 MET A O 1
ATOM 1257 N N . SER A 1 163 ? -1.288 -7.150 -2.516 1.00 92.81 163 SER A N 1
ATOM 1258 C CA . SER A 1 163 ? -1.526 -6.090 -3.492 1.00 92.81 163 SER A CA 1
ATOM 1259 C C . SER A 1 163 ? -3.017 -5.860 -3.686 1.00 92.81 163 SER A C 1
ATOM 1261 O O . SER A 1 163 ? -3.763 -6.809 -3.915 1.00 92.81 163 SER A O 1
ATOM 1263 N N . LEU A 1 164 ? -3.428 -4.601 -3.638 1.00 90.88 164 LEU A N 1
ATOM 1264 C CA . LEU A 1 164 ? -4.752 -4.110 -3.980 1.00 90.88 164 LEU A CA 1
ATOM 1265 C C . LEU A 1 164 ? -4.636 -3.357 -5.303 1.00 90.88 164 LEU A C 1
ATOM 1267 O O . LEU A 1 164 ? -3.935 -2.350 -5.378 1.00 90.88 164 LEU A O 1
ATOM 1271 N N . ILE A 1 165 ? -5.293 -3.842 -6.349 1.00 87.06 165 ILE A N 1
ATOM 1272 C CA . ILE A 1 165 ? -5.244 -3.229 -7.678 1.00 87.06 165 ILE A CA 1
ATOM 1273 C C . ILE A 1 165 ? -6.597 -2.585 -7.959 1.00 87.06 165 ILE A C 1
ATOM 1275 O O . ILE A 1 165 ? -7.617 -3.270 -7.966 1.00 87.06 165 ILE A O 1
ATOM 1279 N N . ALA A 1 166 ? -6.588 -1.280 -8.206 1.00 81.81 166 ALA A N 1
ATOM 1280 C CA . ALA A 1 166 ? -7.757 -0.469 -8.516 1.00 81.81 166 ALA A CA 1
ATOM 1281 C C . ALA A 1 166 ? -7.541 0.342 -9.810 1.00 81.81 166 ALA A C 1
ATOM 1283 O O . ALA A 1 166 ? -6.437 0.404 -10.361 1.00 81.81 166 ALA A O 1
ATOM 1284 N N . GLY A 1 167 ? -8.609 0.973 -10.302 1.00 76.75 167 GLY A N 1
ATOM 1285 C CA . GLY A 1 167 ? -8.550 1.872 -11.456 1.00 76.75 167 GLY A CA 1
ATOM 1286 C C . GLY A 1 167 ? -8.183 1.155 -12.760 1.00 76.75 167 GLY A C 1
ATOM 1287 O O . GLY A 1 167 ? -8.791 0.151 -13.125 1.00 76.75 167 GLY A O 1
ATOM 1288 N N . THR A 1 168 ? -7.185 1.678 -13.479 1.00 73.06 168 THR A N 1
ATOM 1289 C CA . THR A 1 168 ? -6.768 1.160 -14.805 1.00 73.06 168 THR A CA 1
ATOM 1290 C C . THR A 1 168 ? -5.956 -0.141 -14.738 1.00 73.06 168 THR A C 1
ATOM 1292 O O . THR A 1 168 ? -5.735 -0.805 -15.758 1.00 73.06 168 THR A O 1
ATOM 1295 N N . GLY A 1 169 ? -5.552 -0.540 -13.531 1.00 74.38 169 GLY A N 1
ATOM 1296 C CA . GLY A 1 169 ? -4.827 -1.772 -13.261 1.00 74.38 169 GLY A CA 1
ATOM 1297 C C . GLY A 1 169 ? -3.311 -1.618 -13.136 1.00 74.38 169 GLY A C 1
ATOM 1298 O O . GLY A 1 169 ? -2.773 -0.509 -13.064 1.00 74.38 169 GLY A O 1
ATOM 1299 N N . ALA A 1 170 ? -2.623 -2.758 -13.069 1.00 78.06 170 ALA A N 1
ATOM 1300 C CA . ALA A 1 170 ? -1.180 -2.853 -12.879 1.00 78.06 170 ALA A CA 1
ATOM 1301 C C . ALA A 1 170 ? -0.500 -3.352 -14.160 1.00 78.06 170 ALA A C 1
ATOM 1303 O O . ALA A 1 170 ? -0.839 -4.418 -14.677 1.00 78.06 170 ALA A O 1
ATOM 1304 N N . ARG A 1 171 ? 0.493 -2.601 -14.654 1.00 76.44 171 ARG A N 1
ATOM 1305 C CA . ARG A 1 171 ? 1.303 -2.992 -15.817 1.00 76.44 171 ARG A CA 1
ATOM 1306 C C . ARG A 1 171 ? 2.798 -3.006 -15.517 1.00 76.44 171 ARG A C 1
ATOM 1308 O O . ARG A 1 171 ? 3.256 -2.320 -14.600 1.00 76.44 171 ARG A O 1
ATOM 1315 N N . GLY A 1 172 ? 3.555 -3.776 -16.299 1.00 77.94 172 GLY A N 1
ATOM 1316 C CA . GLY A 1 172 ? 5.019 -3.799 -16.261 1.00 77.94 172 GLY A CA 1
ATOM 1317 C C . GLY A 1 172 ? 5.565 -4.076 -14.858 1.00 77.94 172 GLY A C 1
ATOM 1318 O O . GLY A 1 172 ? 5.191 -5.058 -14.218 1.00 77.94 172 GLY A O 1
ATOM 1319 N N . SER A 1 173 ? 6.420 -3.187 -14.342 1.00 76.38 173 SER A N 1
ATOM 1320 C CA . SER A 1 173 ? 7.035 -3.346 -13.015 1.00 76.38 173 SER A CA 1
ATOM 1321 C C . SER A 1 173 ? 6.032 -3.406 -11.859 1.00 76.38 173 SER A C 1
ATOM 1323 O O . SER A 1 173 ? 6.307 -4.070 -10.863 1.00 76.38 173 SER A O 1
ATOM 1325 N N . ASN A 1 174 ? 4.873 -2.751 -11.979 1.00 82.38 174 ASN A N 1
ATOM 1326 C CA . ASN A 1 174 ? 3.854 -2.778 -10.924 1.00 82.38 174 ASN A CA 1
ATOM 1327 C C . ASN A 1 174 ? 3.138 -4.133 -10.923 1.00 82.38 174 ASN A C 1
ATOM 1329 O O . ASN A 1 174 ? 2.866 -4.686 -9.862 1.00 82.38 174 ASN A O 1
ATOM 1333 N N . ALA A 1 175 ? 2.892 -4.710 -12.107 1.00 81.06 175 ALA A N 1
ATOM 1334 C CA . ALA A 1 175 ? 2.355 -6.064 -12.220 1.00 81.06 175 ALA A CA 1
ATOM 1335 C C . ALA A 1 175 ? 3.331 -7.094 -11.629 1.00 81.06 175 ALA A C 1
ATOM 1337 O O . ALA A 1 175 ? 2.909 -7.948 -10.848 1.00 81.06 175 ALA A O 1
ATOM 1338 N N . LEU A 1 176 ? 4.631 -6.963 -11.925 1.00 84.25 176 LEU A N 1
ATOM 1339 C CA . LEU A 1 176 ? 5.679 -7.813 -11.348 1.00 84.25 176 LEU A CA 1
ATOM 1340 C C . LEU A 1 176 ? 5.724 -7.718 -9.816 1.00 84.25 176 LEU A C 1
ATOM 1342 O O . LEU A 1 176 ? 5.753 -8.753 -9.156 1.00 84.25 176 LEU A O 1
ATOM 1346 N N . LEU A 1 177 ? 5.660 -6.507 -9.243 1.00 86.06 177 LEU A N 1
ATOM 1347 C CA . LEU A 1 177 ? 5.545 -6.342 -7.789 1.00 86.06 177 LEU A CA 1
ATOM 1348 C C . LEU A 1 177 ? 4.332 -7.089 -7.248 1.00 86.06 177 LEU A C 1
ATOM 1350 O O . LEU A 1 177 ? 4.451 -7.844 -6.289 1.00 86.06 177 LEU A O 1
ATOM 1354 N N . CYS A 1 178 ? 3.166 -6.879 -7.859 1.00 88.56 178 CYS A N 1
ATOM 1355 C CA . CYS A 1 178 ? 1.946 -7.524 -7.409 1.00 88.56 178 CYS A CA 1
ATOM 1356 C C . CYS A 1 178 ? 2.071 -9.049 -7.412 1.00 88.56 178 CYS A C 1
ATOM 1358 O O . CYS A 1 178 ? 1.666 -9.677 -6.438 1.00 88.56 178 CYS A O 1
ATOM 1360 N N . GLY A 1 179 ? 2.683 -9.622 -8.451 1.00 85.81 179 GLY A N 1
ATOM 1361 C CA . GLY A 1 179 ? 2.937 -11.060 -8.546 1.00 85.81 179 GLY A CA 1
ATOM 1362 C C . GLY A 1 179 ? 3.968 -11.583 -7.538 1.00 85.81 179 GLY A C 1
ATOM 1363 O O . GLY A 1 179 ? 3.915 -12.753 -7.177 1.00 85.81 179 GLY A O 1
ATOM 1364 N N . ALA A 1 180 ? 4.875 -10.731 -7.050 1.00 88.94 180 ALA A N 1
ATOM 1365 C CA . ALA A 1 180 ? 5.863 -11.095 -6.033 1.00 88.94 180 ALA A CA 1
ATOM 1366 C C . ALA A 1 180 ? 5.295 -11.115 -4.597 1.00 88.94 180 ALA A C 1
ATOM 1368 O O . ALA A 1 180 ? 5.934 -11.655 -3.692 1.00 88.94 180 ALA A O 1
ATOM 1369 N N . LEU A 1 181 ? 4.112 -10.532 -4.355 1.00 90.62 181 LEU A N 1
ATOM 1370 C CA . LEU A 1 181 ? 3.455 -10.546 -3.041 1.00 90.62 181 LEU A CA 1
ATOM 1371 C C . LEU A 1 181 ? 2.522 -11.758 -2.886 1.00 90.62 181 LEU A C 1
ATOM 1373 O O . LEU A 1 181 ? 2.021 -12.312 -3.859 1.00 90.62 181 LEU A O 1
ATOM 1377 N N . ARG A 1 182 ? 2.229 -12.158 -1.639 1.00 89.56 182 ARG A N 1
ATOM 1378 C CA . ARG A 1 182 ? 1.464 -13.385 -1.340 1.00 89.56 182 ARG A CA 1
ATOM 1379 C C . ARG A 1 182 ? 0.039 -13.388 -1.882 1.00 89.56 182 ARG A C 1
ATOM 1381 O O . ARG A 1 182 ? -0.516 -14.455 -2.128 1.00 89.56 182 ARG A O 1
ATOM 1388 N N . ARG A 1 183 ? -0.607 -12.224 -1.933 1.00 89.12 183 ARG A N 1
ATOM 1389 C CA . ARG A 1 183 ? -2.013 -12.091 -2.328 1.00 89.12 183 ARG A CA 1
ATOM 1390 C C . ARG A 1 183 ? -2.178 -10.918 -3.271 1.00 89.12 183 ARG A C 1
ATOM 1392 O O . ARG A 1 183 ? -1.633 -9.848 -3.019 1.00 89.12 183 ARG A O 1
ATOM 1399 N N . VAL A 1 184 ? -2.998 -11.103 -4.296 1.00 86.31 184 VAL A N 1
ATOM 1400 C CA . VAL A 1 184 ? -3.421 -10.044 -5.213 1.00 86.31 184 VAL A CA 1
ATOM 1401 C C . VAL A 1 184 ? -4.939 -9.968 -5.170 1.00 86.31 184 VAL A C 1
ATOM 1403 O O . VAL A 1 184 ? -5.617 -10.981 -5.322 1.00 86.31 184 VAL A O 1
ATOM 1406 N N . VAL A 1 185 ? -5.466 -8.774 -4.929 1.00 86.31 185 VAL A N 1
ATOM 1407 C CA . VAL A 1 185 ? -6.897 -8.484 -4.884 1.00 86.31 185 VAL A CA 1
ATOM 1408 C C . VAL A 1 185 ? -7.190 -7.421 -5.930 1.00 86.31 185 VAL A C 1
ATOM 1410 O O . VAL A 1 185 ? -6.591 -6.346 -5.919 1.00 86.31 185 VAL A O 1
ATOM 1413 N N . LEU A 1 186 ? -8.121 -7.724 -6.829 1.00 81.19 186 LEU A N 1
ATOM 1414 C CA . LEU A 1 186 ? -8.649 -6.769 -7.798 1.00 81.19 186 LEU A CA 1
ATOM 1415 C C . LEU A 1 186 ? -9.881 -6.100 -7.180 1.00 81.19 186 LEU A C 1
ATOM 1417 O O . LEU A 1 186 ? -10.825 -6.788 -6.793 1.00 81.19 186 LEU A O 1
ATOM 1421 N N . LEU A 1 187 ? -9.858 -4.776 -7.049 1.00 78.06 187 LEU A N 1
ATOM 1422 C CA . LEU A 1 187 ? -10.947 -3.992 -6.470 1.00 78.06 187 LEU A CA 1
ATOM 1423 C C . LEU A 1 187 ? -11.787 -3.372 -7.588 1.00 78.06 187 LEU A C 1
ATOM 1425 O O . LEU A 1 187 ? -11.272 -2.538 -8.327 1.00 78.06 187 LEU A O 1
ATOM 1429 N N . ASP A 1 188 ? -13.053 -3.799 -7.675 1.00 62.94 188 ASP A N 1
ATOM 1430 C CA . ASP A 1 188 ? -14.153 -3.214 -8.466 1.00 62.94 188 ASP A CA 1
ATOM 1431 C C . ASP A 1 188 ? -13.719 -2.480 -9.745 1.00 62.94 188 ASP A C 1
ATOM 1433 O O . ASP A 1 188 ? -13.722 -1.251 -9.823 1.00 62.94 188 ASP A O 1
ATOM 1437 N N . ALA A 1 189 ? -13.265 -3.239 -10.744 1.00 58.03 189 ALA A N 1
ATOM 1438 C CA . ALA A 1 189 ? -12.713 -2.640 -11.949 1.00 58.03 189 ALA A CA 1
ATOM 1439 C C . ALA A 1 189 ? -13.072 -3.418 -13.223 1.00 58.03 189 ALA A C 1
ATOM 1441 O O . ALA A 1 189 ? -12.244 -4.170 -13.753 1.00 58.03 189 ALA A O 1
ATOM 1442 N N . PRO A 1 190 ? -14.288 -3.208 -13.763 1.00 54.62 190 PRO A N 1
ATOM 1443 C CA . PRO A 1 190 ? -14.574 -3.516 -15.159 1.00 54.62 190 PRO A CA 1
ATOM 1444 C C . PRO A 1 190 ? -13.641 -2.667 -16.042 1.00 54.62 190 PRO A C 1
ATOM 1446 O O . PRO A 1 190 ? -13.878 -1.485 -16.268 1.00 54.62 190 PRO A O 1
ATOM 1449 N N . GLY A 1 191 ? -12.522 -3.253 -16.476 1.00 57.97 191 GLY A N 1
ATOM 1450 C CA . GLY A 1 191 ? -11.470 -2.572 -17.243 1.00 57.97 191 GLY A CA 1
ATOM 1451 C C . GLY A 1 191 ? -10.102 -2.483 -16.557 1.00 57.97 191 GLY A C 1
ATOM 1452 O O . GLY A 1 191 ? -9.161 -1.973 -17.167 1.00 57.97 191 GLY A O 1
ATOM 1453 N N . CYS A 1 192 ? -9.944 -3.000 -15.331 1.00 65.25 192 CYS A N 1
ATOM 1454 C CA . CYS A 1 192 ? -8.611 -3.165 -14.750 1.00 65.25 192 CYS A CA 1
ATOM 1455 C C . CYS A 1 192 ? -7.813 -4.167 -15.579 1.00 65.25 192 CYS A C 1
ATOM 1457 O O . CYS A 1 192 ? -8.236 -5.300 -15.812 1.00 65.25 192 CYS A O 1
ATOM 1459 N N . THR A 1 193 ? -6.636 -3.731 -16.017 1.00 69.38 193 THR A N 1
ATOM 1460 C CA . THR A 1 193 ? -5.702 -4.579 -16.750 1.00 69.38 193 THR A CA 1
ATOM 1461 C C . THR A 1 193 ? -4.568 -5.001 -15.833 1.00 69.38 193 THR A C 1
ATOM 1463 O O . THR A 1 193 ? -3.862 -4.160 -15.283 1.00 69.38 193 THR A O 1
ATOM 1466 N N . TYR A 1 194 ? -4.385 -6.308 -15.676 1.00 69.88 194 TYR A N 1
ATOM 1467 C CA . TYR A 1 194 ? -3.163 -6.871 -15.120 1.00 69.88 194 TYR A CA 1
ATOM 1468 C C . TYR A 1 194 ? -2.327 -7.396 -16.280 1.00 69.88 194 TYR A C 1
ATOM 1470 O O . TYR A 1 194 ? -2.707 -8.377 -16.916 1.00 69.88 194 TYR A O 1
ATOM 1478 N N . SER A 1 195 ? -1.229 -6.717 -16.601 1.00 69.06 195 SER A N 1
ATOM 1479 C CA . SER A 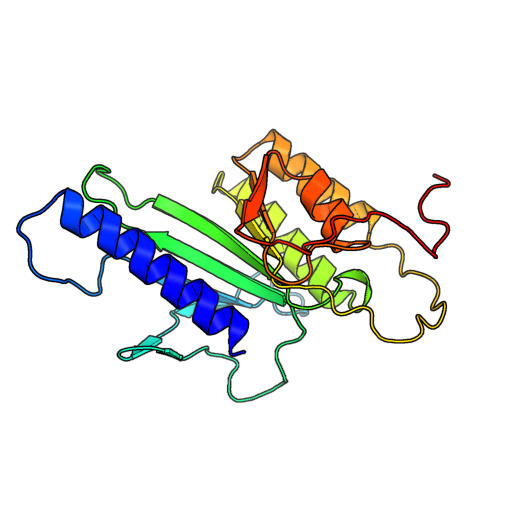1 195 ? -0.378 -7.115 -17.722 1.00 69.06 195 SER A CA 1
ATOM 1480 C C . SER A 1 195 ? 1.094 -7.007 -17.362 1.00 69.06 195 SER A C 1
ATOM 1482 O O . SER A 1 195 ? 1.609 -5.936 -17.041 1.00 69.06 195 SER A O 1
ATOM 1484 N N . VAL A 1 196 ? 1.787 -8.136 -17.453 1.00 65.56 196 VAL A N 1
ATOM 1485 C CA . VAL A 1 196 ? 3.247 -8.191 -17.337 1.00 65.56 196 VAL A CA 1
ATOM 1486 C C . VAL A 1 196 ? 3.907 -7.847 -18.679 1.00 65.56 196 VAL A C 1
ATOM 1488 O O . VAL A 1 196 ? 5.129 -7.784 -18.720 1.00 65.56 196 VAL A O 1
ATOM 1491 N N . GLU A 1 197 ? 3.132 -7.595 -19.753 1.00 54.31 197 GLU A N 1
ATOM 1492 C CA . GLU A 1 197 ? 3.651 -7.356 -21.108 1.00 54.31 197 GLU A CA 1
ATOM 1493 C C . GLU A 1 197 ? 4.797 -6.351 -21.085 1.00 54.31 197 GLU A C 1
ATOM 1495 O O . GLU A 1 197 ? 4.632 -5.138 -20.915 1.00 54.31 197 GLU A O 1
ATOM 1500 N N . SER A 1 198 ? 5.992 -6.905 -21.238 1.00 44.34 198 SER A N 1
ATOM 1501 C CA . SER A 1 198 ? 7.211 -6.156 -21.353 1.00 44.34 198 SER A CA 1
ATOM 1502 C C . SER A 1 198 ? 7.436 -5.918 -22.839 1.00 44.34 198 SER A C 1
ATOM 1504 O O . SER A 1 198 ? 7.874 -6.787 -23.586 1.00 44.34 198 SER A O 1
ATOM 1506 N N . SER A 1 199 ? 7.199 -4.690 -23.280 1.00 44.22 199 SER A N 1
ATOM 1507 C CA . SER A 1 199 ? 7.858 -4.166 -24.482 1.00 44.22 199 SER A CA 1
ATOM 1508 C C . SER A 1 199 ? 9.394 -4.136 -24.321 1.00 44.22 199 SER A C 1
ATOM 1510 O O . SER A 1 199 ? 10.130 -3.900 -25.276 1.00 44.22 199 SER A O 1
ATOM 1512 N N . SER A 1 200 ? 9.900 -4.383 -23.109 1.00 40.91 200 SER A N 1
ATOM 1513 C CA . SER A 1 200 ? 11.306 -4.542 -22.756 1.00 40.91 200 SER A CA 1
ATOM 1514 C C . SER A 1 200 ? 11.690 -6.023 -22.649 1.00 40.91 200 SER A C 1
ATOM 1516 O O . SER A 1 200 ? 10.939 -6.830 -22.129 1.00 40.91 200 SER A O 1
ATOM 1518 N N . ARG A 1 201 ? 12.885 -6.403 -23.110 1.00 42.19 201 ARG A N 1
ATOM 1519 C CA . ARG A 1 201 ? 13.464 -7.754 -22.958 1.00 42.19 201 ARG A CA 1
ATOM 1520 C C . ARG A 1 201 ? 13.822 -8.067 -21.491 1.00 42.19 201 ARG A C 1
ATOM 1522 O O . ARG A 1 201 ? 14.988 -8.238 -21.166 1.00 42.19 201 ARG A O 1
ATOM 1529 N N . ILE A 1 202 ? 12.847 -8.045 -20.582 1.00 46.59 202 ILE A N 1
ATOM 1530 C CA . ILE A 1 202 ? 13.046 -8.335 -19.149 1.00 46.59 202 ILE A CA 1
ATOM 1531 C C . ILE A 1 202 ? 12.999 -9.853 -18.884 1.00 46.59 202 ILE A C 1
ATOM 1533 O O . ILE A 1 202 ? 13.450 -10.299 -17.838 1.00 46.59 202 ILE A O 1
ATOM 1537 N N . ALA A 1 203 ? 12.517 -10.652 -19.843 1.00 35.25 203 ALA A N 1
ATOM 1538 C CA . ALA A 1 203 ? 12.328 -12.100 -19.713 1.00 35.25 203 ALA A CA 1
ATOM 1539 C C . ALA A 1 203 ? 13.463 -12.967 -20.307 1.00 35.25 203 ALA A C 1
ATOM 1541 O O . ALA A 1 203 ? 13.222 -14.109 -20.683 1.00 35.25 203 ALA A O 1
ATOM 1542 N N . GLU A 1 204 ? 14.689 -12.450 -20.399 1.00 30.86 204 GLU A N 1
ATOM 1543 C CA . GLU A 1 204 ? 15.879 -13.274 -20.654 1.00 30.86 204 GLU A CA 1
ATOM 1544 C C . GLU A 1 204 ? 16.857 -13.070 -19.494 1.00 30.86 204 GLU A C 1
ATOM 1546 O O . GLU A 1 204 ? 17.580 -12.073 -19.439 1.00 30.86 204 GLU A O 1
ATOM 1551 N N . GLY A 1 205 ? 16.813 -13.986 -18.529 1.00 31.48 205 GLY A N 1
ATOM 1552 C CA . GLY A 1 205 ? 17.664 -14.006 -17.342 1.00 31.48 205 GLY A CA 1
ATOM 1553 C C . GLY A 1 205 ? 17.380 -15.231 -16.498 1.00 31.48 205 GLY A C 1
ATOM 1554 O O . GLY A 1 205 ? 16.304 -15.240 -15.864 1.00 31.48 205 GLY A O 1
#

Foldseek 3Di:
DVLVFVVVVVVVVVLVVLAVVQDPDDDDPPQKWKWWWDQDPDPDRDIDTHTWDDDVSGTHDPCPPDDDDPQKTKIWMWGDGNPDPGTQIAIEIEGAAAQQVDPVRLVVLLSSLVVCQVVLHEYEYEYADHPPPDPPDPDPRDPSLVSSLVSLLNSQVRHQYEYEFHDQAAEASRLSSRVSHPYYHYDDDPNHDRYNDDPDPPPDD